Protein AF-0000000067799734 (afdb_homodimer)

Secondary structure (DSSP, 8-state):
--HHHHHHHHHHHHHHHHHHHHHHH-HHHHHHTSTT---HHHHHHHHHHHHHHHHHHHHHHHS--HHHHHHHHHHHHHHHHHHHHHHHHHHHHH--HHHHHHHHHHHHHHHHHHHHHHHHHHHHH--/--HHHHHHHHHHHHHHHHHHHHHHH-HHHHHHTSTT---HHHHHHHHHHHHHHHHHHHHHHHS--HHHHHHHHHHHHHHHHHHHHHHHHHHHHH--HHHHHHHHHHHHHHHHHHHHHHHHHHHHH--

Structure (mmCIF, N/CA/C/O backbone):
data_AF-0000000067799734-model_v1
#
loop_
_entity.id
_entity.type
_entity.pdbx_description
1 polymer 'Membrane protein (TMS4)'
#
loop_
_atom_site.group_PDB
_atom_site.id
_atom_site.type_symbol
_atom_site.label_atom_id
_atom_site.label_alt_id
_atom_site.label_comp_id
_atom_site.label_asym_id
_atom_site.label_entity_id
_atom_site.label_seq_id
_atom_site.pdbx_PDB_ins_code
_atom_site.Cartn_x
_atom_site.Cartn_y
_atom_site.Cartn_z
_atom_site.occupancy
_atom_site.B_iso_or_equiv
_atom_site.auth_seq_id
_atom_site.auth_comp_id
_atom_site.auth_asym_id
_atom_site.auth_atom_id
_atom_site.pdbx_PDB_model_num
ATOM 1 N N . MET A 1 1 ? -12.539 14.594 11.484 1 94.38 1 MET A N 1
ATOM 2 C CA . MET A 1 1 ? -13.086 13.789 10.398 1 94.38 1 MET A CA 1
ATOM 3 C C . MET A 1 1 ? -14.516 13.352 10.703 1 94.38 1 MET A C 1
ATOM 5 O O . MET A 1 1 ? -14.836 13.023 11.844 1 94.38 1 MET A O 1
ATOM 9 N N . ASN A 1 2 ? -15.359 13.359 9.758 1 95.5 2 ASN A N 1
ATOM 10 C CA . ASN A 1 2 ? -16.75 13.031 10.047 1 95.5 2 ASN A CA 1
ATOM 11 C C . ASN A 1 2 ? -16.906 11.57 10.461 1 95.5 2 ASN A C 1
ATOM 13 O O . ASN A 1 2 ? -16.047 10.734 10.148 1 95.5 2 ASN A O 1
ATOM 17 N N . LYS A 1 3 ? -17.969 11.266 11.219 1 95.69 3 LYS A N 1
ATOM 18 C CA . LYS A 1 3 ? -18.188 9.953 11.805 1 95.69 3 LYS A CA 1
ATOM 19 C C . LYS A 1 3 ? -18.328 8.883 10.727 1 95.69 3 LYS A C 1
ATOM 21 O O . LYS A 1 3 ? -17.906 7.742 10.914 1 95.69 3 LYS A O 1
ATOM 26 N N . PHE A 1 4 ? -18.953 9.172 9.609 1 98.06 4 PHE A N 1
ATOM 27 C CA . PHE A 1 4 ? -19.156 8.234 8.508 1 98.06 4 PHE A CA 1
ATOM 28 C C . PHE A 1 4 ? -17.828 7.723 7.973 1 98.06 4 PHE A C 1
ATOM 30 O O . PHE A 1 4 ? -17.641 6.516 7.82 1 98.06 4 PHE A O 1
ATOM 37 N N . LEU A 1 5 ? -16.875 8.594 7.746 1 98 5 LEU A N 1
ATOM 38 C CA . LEU A 1 5 ? -15.555 8.219 7.277 1 98 5 LEU A CA 1
ATOM 39 C C . LEU A 1 5 ? -14.82 7.398 8.336 1 98 5 LEU A C 1
ATOM 41 O O . LEU A 1 5 ? -14.117 6.441 8.008 1 98 5 LEU A O 1
ATOM 45 N N . ARG A 1 6 ? -15.016 7.75 9.57 1 97.19 6 ARG A N 1
ATOM 46 C CA . ARG A 1 6 ? -14.352 7.008 10.633 1 97.19 6 ARG A CA 1
ATOM 47 C C . ARG A 1 6 ? -14.797 5.551 10.648 1 97.19 6 ARG A C 1
ATOM 49 O O . ARG A 1 6 ? -13.977 4.648 10.812 1 97.19 6 ARG A O 1
ATOM 56 N N . VAL A 1 7 ? -16.047 5.352 10.508 1 97.69 7 VAL A N 1
ATOM 57 C CA . VAL A 1 7 ? -16.594 3.994 10.469 1 97.69 7 VAL A CA 1
ATOM 58 C C . VAL A 1 7 ? -16 3.244 9.273 1 97.69 7 VAL A C 1
ATOM 60 O O . VAL A 1 7 ? -15.633 2.076 9.391 1 97.69 7 VAL A O 1
ATOM 63 N N . LEU A 1 8 ? -15.93 3.875 8.117 1 98.5 8 LEU A N 1
ATOM 64 C CA . LEU A 1 8 ? -15.375 3.248 6.922 1 98.5 8 LEU A CA 1
ATOM 65 C C . LEU A 1 8 ? -13.906 2.896 7.125 1 98.5 8 LEU A C 1
ATOM 67 O O . LEU A 1 8 ? -13.438 1.867 6.633 1 98.5 8 LEU A O 1
ATOM 71 N N . PHE A 1 9 ? -13.172 3.762 7.805 1 98.31 9 PHE A N 1
ATOM 72 C CA . PHE A 1 9 ? -11.766 3.477 8.086 1 98.31 9 PHE A CA 1
ATOM 73 C C . PHE A 1 9 ? -11.633 2.279 9.016 1 98.31 9 PHE A C 1
ATOM 75 O O . PHE A 1 9 ? -10.734 1.454 8.852 1 98.31 9 PHE A O 1
ATOM 82 N N . ILE A 1 10 ? -12.516 2.135 9.992 1 97.44 10 ILE A N 1
ATOM 83 C CA . ILE A 1 10 ? -12.5 0.968 10.867 1 97.44 10 ILE A CA 1
ATOM 84 C C . ILE A 1 10 ? -12.781 -0.292 10.047 1 97.44 10 ILE A C 1
ATOM 86 O O . ILE A 1 10 ? -12.109 -1.312 10.219 1 97.44 10 ILE A O 1
ATOM 90 N N . LEU A 1 11 ? -13.711 -0.221 9.172 1 97.94 11 LEU A N 1
ATOM 91 C CA . LEU A 1 11 ? -14.078 -1.367 8.344 1 97.94 11 LEU A CA 1
ATOM 92 C C . LEU A 1 11 ? -12.914 -1.785 7.449 1 97.94 11 LEU A C 1
ATOM 94 O O . LEU A 1 11 ? -12.633 -2.977 7.305 1 97.94 11 LEU A O 1
ATOM 98 N N . VAL A 1 12 ? -12.273 -0.808 6.824 1 98.31 12 VAL A N 1
ATOM 99 C CA . VAL A 1 12 ? -11.172 -1.167 5.934 1 98.31 12 VAL A CA 1
ATOM 100 C C . VAL A 1 12 ? -10 -1.697 6.75 1 98.31 12 VAL A C 1
ATOM 102 O O . VAL A 1 12 ? -9.281 -2.598 6.309 1 98.31 12 VAL A O 1
ATOM 105 N N . ILE A 1 13 ? -9.766 -1.221 7.965 1 98 13 ILE A N 1
ATOM 106 C CA . ILE A 1 13 ? -8.719 -1.733 8.844 1 98 13 ILE A CA 1
ATOM 107 C C . ILE A 1 13 ? -9.008 -3.191 9.195 1 98 13 ILE A C 1
ATOM 109 O O . ILE A 1 13 ? -8.109 -4.035 9.164 1 98 13 ILE A O 1
ATOM 113 N N . LEU A 1 14 ? -10.25 -3.482 9.453 1 97.56 14 LEU A N 1
ATOM 114 C CA . LEU A 1 14 ? -10.641 -4.859 9.734 1 97.56 14 LEU A CA 1
ATOM 115 C C . LEU A 1 14 ? -10.445 -5.742 8.508 1 97.56 14 LEU A C 1
ATOM 117 O O . LEU A 1 14 ? -9.938 -6.859 8.609 1 97.56 14 LEU A O 1
ATOM 121 N N . ALA A 1 15 ? -10.852 -5.285 7.352 1 97.62 15 ALA A N 1
ATOM 122 C CA . ALA A 1 15 ? -10.695 -6.035 6.109 1 97.62 15 ALA A CA 1
ATOM 123 C C . ALA A 1 15 ? -9.227 -6.305 5.805 1 97.62 15 ALA A C 1
ATOM 125 O O . ALA A 1 15 ? -8.859 -7.414 5.406 1 97.62 15 ALA A O 1
ATOM 126 N N . MET A 1 16 ? -8.422 -5.332 6.016 1 97.94 16 MET A N 1
ATOM 127 C CA . MET A 1 16 ? -6.992 -5.477 5.75 1 97.94 16 MET A CA 1
ATOM 128 C C . MET A 1 16 ? -6.336 -6.395 6.773 1 97.94 16 MET A C 1
ATOM 130 O O . MET A 1 16 ? -5.406 -7.137 6.449 1 97.94 16 MET A O 1
ATOM 134 N N . THR A 1 17 ? -6.812 -6.367 8.008 1 98.06 17 THR A N 1
ATOM 135 C CA . THR A 1 17 ? -6.305 -7.289 9.016 1 98.06 17 THR A CA 1
ATOM 136 C C . THR A 1 17 ? -6.617 -8.734 8.641 1 98.06 17 THR A C 1
ATOM 138 O O . THR A 1 17 ? -5.766 -9.617 8.773 1 98.06 17 THR A O 1
ATOM 141 N N . ASP A 1 18 ? -7.797 -8.906 8.18 1 97.31 18 ASP A N 1
ATOM 142 C CA . ASP A 1 18 ? -8.164 -10.227 7.684 1 97.31 18 ASP A CA 1
ATOM 143 C C . ASP A 1 18 ? -7.258 -10.664 6.535 1 97.31 18 ASP A C 1
ATOM 145 O O . ASP A 1 18 ? -6.82 -11.812 6.484 1 97.31 18 ASP A O 1
ATOM 149 N N . ALA A 1 19 ? -7.035 -9.797 5.547 1 97.31 19 ALA A N 1
ATOM 150 C CA . ALA A 1 19 ? -6.148 -10.086 4.422 1 97.31 19 ALA A CA 1
ATOM 151 C C . ALA A 1 19 ? -4.742 -10.422 4.902 1 97.31 19 ALA A C 1
ATOM 153 O O . ALA A 1 19 ? -4.094 -11.328 4.367 1 97.31 19 ALA A O 1
ATOM 154 N N . ILE A 1 20 ? -4.211 -9.711 5.914 1 98.38 20 ILE A N 1
ATOM 155 C CA . ILE A 1 20 ? -2.904 -9.992 6.496 1 98.38 20 ILE A CA 1
ATOM 156 C C . ILE A 1 20 ? -2.863 -11.43 7.016 1 98.38 20 ILE A C 1
ATOM 158 O O . ILE A 1 20 ? -1.952 -12.188 6.684 1 98.38 20 ILE A O 1
ATOM 162 N N . ILE A 1 21 ? -3.871 -11.805 7.75 1 98.19 21 ILE A N 1
ATOM 163 C CA . ILE A 1 21 ? -3.916 -13.117 8.375 1 98.19 21 ILE A CA 1
ATOM 164 C C . ILE A 1 21 ? -3.93 -14.203 7.301 1 98.19 21 ILE A C 1
ATOM 166 O O . ILE A 1 21 ? -3.111 -15.125 7.328 1 98.19 21 ILE A O 1
ATOM 170 N N . PHE A 1 22 ? -4.734 -14.078 6.305 1 97.69 22 PHE A N 1
ATOM 171 C CA . PHE A 1 22 ? -4.891 -15.133 5.309 1 97.69 22 PHE A CA 1
ATOM 172 C C . PHE A 1 22 ? -3.695 -15.164 4.359 1 97.69 22 PHE A C 1
ATOM 174 O O . PHE A 1 22 ? -3.258 -16.234 3.936 1 97.69 22 PHE A O 1
ATOM 181 N N . GLN A 1 23 ? -3.191 -14.016 4.031 1 98.19 23 GLN A N 1
ATOM 182 C CA . GLN A 1 23 ? -2.092 -13.969 3.074 1 98.19 23 GLN A CA 1
ATOM 183 C C . GLN A 1 23 ? -0.786 -14.438 3.713 1 98.19 23 GLN A C 1
ATOM 185 O O . GLN A 1 23 ? 0.028 -15.094 3.062 1 98.19 23 GLN A O 1
ATOM 190 N N . LEU A 1 24 ? -0.569 -14.133 4.965 1 97.88 24 LEU A N 1
ATOM 191 C CA . LEU A 1 24 ? 0.714 -14.422 5.594 1 97.88 24 LEU A CA 1
ATOM 192 C C . LEU A 1 24 ? 0.691 -15.797 6.27 1 97.88 24 LEU A C 1
ATOM 194 O O . LEU A 1 24 ? 1.69 -16.516 6.25 1 97.88 24 LEU A O 1
ATOM 198 N N . PHE A 1 25 ? -0.449 -16.203 6.812 1 97.94 25 PHE A N 1
ATOM 199 C CA . PHE A 1 25 ? -0.439 -17.375 7.68 1 97.94 25 PHE A CA 1
ATOM 200 C C . PHE A 1 25 ? -1.246 -18.516 7.062 1 97.94 25 PHE A C 1
ATOM 202 O O . PHE A 1 25 ? -1.078 -19.672 7.434 1 97.94 25 PHE A O 1
ATOM 209 N N . PHE A 1 26 ? -2.135 -18.266 6.164 1 97.81 26 PHE A N 1
ATOM 210 C CA . PHE A 1 26 ? -2.936 -19.297 5.52 1 97.81 26 PHE A CA 1
ATOM 211 C C . PHE A 1 26 ? -2.953 -19.109 4.008 1 97.81 26 PHE A C 1
ATOM 213 O O . PHE A 1 26 ? -4.02 -19.094 3.391 1 97.81 26 PHE A O 1
ATOM 220 N N . PRO A 1 27 ? -1.785 -18.969 3.414 1 96.75 27 PRO A N 1
ATOM 221 C CA . PRO A 1 27 ? -1.748 -18.656 1.984 1 96.75 27 PRO A CA 1
ATOM 222 C C . PRO A 1 27 ? -2.324 -19.781 1.12 1 96.75 27 PRO A C 1
ATOM 224 O O . PRO A 1 27 ? -2.941 -19.5 0.086 1 96.75 27 PRO A O 1
ATOM 227 N N . THR A 1 28 ? -2.156 -21.031 1.496 1 97.44 28 THR A N 1
ATOM 228 C CA . THR A 1 28 ? -2.689 -22.141 0.719 1 97.44 28 THR A CA 1
ATOM 229 C C . THR A 1 28 ? -4.215 -22.109 0.702 1 97.44 28 THR A C 1
ATOM 231 O O . THR A 1 28 ? -4.836 -22.312 -0.344 1 97.44 28 THR A O 1
ATOM 234 N N . TYR A 1 29 ? -4.773 -21.875 1.827 1 96.25 29 TYR A N 1
ATOM 235 C CA . TYR A 1 29 ? -6.223 -21.734 1.903 1 96.25 29 TYR A CA 1
ATOM 236 C C . TYR A 1 29 ? -6.715 -20.594 1.022 1 96.25 29 TYR A C 1
ATOM 238 O O . TYR A 1 29 ? -7.633 -20.766 0.22 1 96.25 29 TYR A O 1
ATOM 246 N N . MET A 1 30 ? -6.105 -19.469 1.098 1 95.38 30 MET A N 1
ATOM 247 C CA . MET A 1 30 ? -6.512 -18.281 0.352 1 95.38 30 MET A CA 1
ATOM 248 C C . MET A 1 30 ? -6.328 -18.484 -1.147 1 95.38 30 MET A C 1
ATOM 250 O O . MET A 1 30 ? -7.23 -18.203 -1.935 1 95.38 30 MET A O 1
ATOM 254 N N . GLY A 1 31 ? -5.199 -19 -1.51 1 95.69 31 GLY A N 1
ATOM 255 C CA . GLY A 1 31 ? -4.906 -19.219 -2.916 1 95.69 31 GLY A CA 1
ATOM 256 C C . GLY A 1 31 ? -5.812 -20.25 -3.564 1 95.69 31 GLY A C 1
ATOM 257 O O . GLY A 1 31 ? -6.219 -20.078 -4.719 1 95.69 31 GLY A O 1
ATOM 258 N N . SER A 1 32 ? -6.16 -21.281 -2.828 1 95.44 32 SER A N 1
ATOM 259 C CA . SER A 1 32 ? -6.973 -22.359 -3.375 1 95.44 32 SER A CA 1
ATOM 260 C C . SER A 1 32 ? -8.43 -21.922 -3.543 1 95.44 32 SER A C 1
ATOM 262 O O . SER A 1 32 ? -9.164 -22.516 -4.332 1 95.44 32 SER A O 1
ATOM 264 N N . HIS A 1 33 ? -8.773 -20.875 -2.885 1 93.69 33 HIS A N 1
ATOM 265 C CA . HIS A 1 33 ? -10.164 -20.438 -2.928 1 93.69 33 HIS A CA 1
ATOM 266 C C . HIS A 1 33 ? -10.305 -19.125 -3.693 1 93.69 33 HIS A C 1
ATOM 268 O O . HIS A 1 33 ? -11.359 -18.469 -3.641 1 93.69 33 HIS A O 1
ATOM 274 N N . SER A 1 34 ? -9.281 -18.797 -4.309 1 92.94 34 SER A N 1
ATOM 275 C CA . SER A 1 34 ? -9.32 -17.641 -5.184 1 92.94 34 SER A CA 1
ATOM 276 C C . SER A 1 34 ? -9.047 -18.031 -6.633 1 92.94 34 SER A C 1
ATOM 278 O O . SER A 1 34 ? -8.586 -19.141 -6.906 1 92.94 34 SER A O 1
ATOM 280 N N . GLY A 1 35 ? -9.438 -17.188 -7.496 1 93.94 35 GLY A N 1
ATOM 281 C CA . GLY A 1 35 ? -9.156 -17.453 -8.898 1 93.94 35 GLY A CA 1
ATOM 282 C C . GLY A 1 35 ? -7.711 -17.188 -9.273 1 93.94 35 GLY A C 1
ATOM 283 O O . GLY A 1 35 ? -7.32 -17.375 -10.43 1 93.94 35 GLY A O 1
ATOM 284 N N . TYR A 1 36 ? -6.836 -16.844 -8.297 1 95.88 36 TYR A N 1
ATOM 285 C CA . TYR A 1 36 ? -5.461 -16.453 -8.586 1 95.88 36 TYR A CA 1
ATOM 286 C C . TYR A 1 36 ? -4.508 -17.625 -8.383 1 95.88 36 TYR A C 1
ATOM 288 O O . TYR A 1 36 ? -3.344 -17.562 -8.781 1 95.88 36 TYR A O 1
ATOM 296 N N . GLY A 1 37 ? -4.945 -18.703 -7.715 1 95.38 3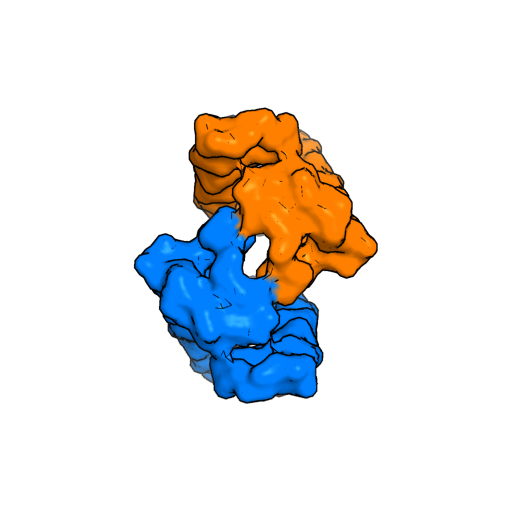7 GLY A N 1
ATOM 297 C CA . GLY A 1 37 ? -4.086 -19.844 -7.402 1 95.38 37 GLY A CA 1
ATOM 298 C C . GLY A 1 37 ? -3.135 -19.562 -6.254 1 95.38 37 GLY A C 1
ATOM 299 O O . GLY A 1 37 ? -3.238 -18.531 -5.586 1 95.38 37 GLY A O 1
ATOM 300 N N . ILE A 1 38 ? -2.268 -20.578 -5.957 1 96.75 38 ILE A N 1
ATOM 301 C CA . ILE A 1 38 ? -1.351 -20.484 -4.824 1 96.75 38 ILE A CA 1
ATOM 302 C C . ILE A 1 38 ? -0.001 -19.953 -5.293 1 96.75 38 ILE A C 1
ATOM 304 O O . ILE A 1 38 ? 0.61 -20.5 -6.211 1 96.75 38 ILE A O 1
ATOM 308 N N . SER A 1 39 ? 0.438 -18.875 -4.754 1 97.44 39 SER A N 1
ATOM 309 C CA . SER A 1 39 ? 1.765 -18.297 -4.934 1 97.44 39 SER A CA 1
ATOM 310 C C . SER A 1 39 ? 2.238 -17.594 -3.666 1 97.44 39 SER A C 1
ATOM 312 O O . SER A 1 39 ? 2.111 -16.375 -3.537 1 97.44 39 SER A O 1
ATOM 314 N N . VAL A 1 40 ? 2.893 -18.281 -2.865 1 96.81 40 VAL A N 1
ATOM 315 C CA . VAL A 1 40 ? 3.152 -17.875 -1.486 1 96.81 40 VAL A CA 1
ATOM 316 C C . VAL A 1 40 ? 4.004 -16.609 -1.466 1 96.81 40 VAL A C 1
ATOM 318 O O . VAL A 1 40 ? 3.777 -15.719 -0.646 1 96.81 40 VAL A O 1
ATOM 321 N N . GLY A 1 41 ? 4.934 -16.531 -2.363 1 97.5 41 GLY A N 1
ATOM 322 C CA . GLY A 1 41 ? 5.77 -15.336 -2.428 1 97.5 41 GLY A CA 1
ATOM 323 C C . GLY A 1 41 ? 4.988 -14.07 -2.695 1 97.5 41 GLY A C 1
ATOM 324 O O . GLY A 1 41 ? 5.152 -13.07 -1.99 1 97.5 41 GLY A O 1
ATOM 325 N N . TRP A 1 42 ? 4.133 -14.062 -3.709 1 98.25 42 TRP A N 1
ATOM 326 C CA . TRP A 1 42 ? 3.297 -12.906 -4.027 1 98.25 42 TRP A CA 1
ATOM 327 C C . TRP A 1 42 ? 2.32 -12.617 -2.891 1 98.25 42 TRP A C 1
ATOM 329 O O . TRP A 1 42 ? 2.107 -11.461 -2.529 1 98.25 42 TRP A O 1
ATOM 339 N N . GLN A 1 43 ? 1.763 -13.656 -2.334 1 98.56 43 GLN A N 1
ATOM 340 C CA . GLN A 1 43 ? 0.791 -13.523 -1.253 1 98.56 43 GLN A CA 1
ATOM 341 C C . GLN A 1 43 ? 1.43 -12.898 -0.013 1 98.56 43 GLN A C 1
ATOM 343 O O . GLN A 1 43 ? 0.826 -12.047 0.644 1 98.56 43 GLN A O 1
ATOM 348 N N . ARG A 1 44 ? 2.602 -13.258 0.26 1 98.31 44 ARG A N 1
ATOM 349 C CA . ARG A 1 44 ? 3.316 -12.648 1.375 1 98.31 44 ARG A CA 1
ATOM 350 C C . ARG A 1 44 ? 3.533 -11.156 1.136 1 98.31 44 ARG A C 1
ATOM 352 O O . ARG A 1 44 ? 3.381 -10.352 2.053 1 98.31 44 ARG A O 1
ATOM 359 N N . GLU A 1 45 ? 3.875 -10.773 -0.042 1 98.12 45 GLU A N 1
ATOM 360 C CA . GLU A 1 45 ? 4.055 -9.359 -0.369 1 98.12 45 GLU A CA 1
ATOM 361 C C . GLU A 1 45 ? 2.76 -8.578 -0.166 1 98.12 45 GLU A C 1
ATOM 363 O O . GLU A 1 45 ? 2.777 -7.465 0.357 1 98.12 45 GLU A O 1
ATOM 368 N N . ILE A 1 46 ? 1.693 -9.188 -0.556 1 98.44 46 ILE A N 1
ATOM 369 C CA . ILE A 1 46 ? 0.395 -8.547 -0.383 1 98.44 46 ILE A CA 1
ATOM 370 C C . ILE A 1 46 ? 0.104 -8.359 1.104 1 98.44 46 ILE A C 1
ATOM 372 O O . ILE A 1 46 ? -0.379 -7.309 1.524 1 98.44 46 ILE A O 1
ATOM 376 N N . GLY A 1 47 ? 0.406 -9.406 1.862 1 98.31 47 GLY A N 1
ATOM 377 C CA . GLY A 1 47 ? 0.272 -9.273 3.305 1 98.31 47 GLY A CA 1
ATOM 378 C C . GLY A 1 47 ? 1.111 -8.156 3.885 1 98.31 47 GLY A C 1
ATOM 379 O O . GLY A 1 47 ? 0.642 -7.395 4.734 1 98.31 47 GLY A O 1
ATOM 380 N N . ILE A 1 48 ? 2.281 -8.039 3.432 1 98.12 48 ILE A N 1
ATOM 381 C CA . ILE A 1 48 ? 3.195 -7.004 3.904 1 98.12 48 ILE A CA 1
ATOM 382 C C . ILE A 1 48 ? 2.672 -5.625 3.498 1 98.12 48 ILE A C 1
ATOM 384 O O . ILE A 1 48 ? 2.703 -4.684 4.293 1 98.12 48 ILE A O 1
ATOM 388 N N . TRP A 1 49 ? 2.174 -5.496 2.299 1 98.06 49 TRP A N 1
ATOM 389 C CA . TRP A 1 49 ? 1.568 -4.242 1.854 1 98.06 49 TRP A CA 1
ATOM 390 C C . TRP A 1 49 ? 0.407 -3.85 2.762 1 98.06 49 TRP A C 1
ATOM 392 O O . TRP A 1 49 ? 0.26 -2.678 3.115 1 98.06 49 TRP A O 1
ATOM 402 N N . ASN A 1 50 ? -0.398 -4.852 3.115 1 98.44 50 ASN A N 1
ATOM 403 C CA . ASN A 1 50 ? -1.501 -4.566 4.027 1 98.44 50 ASN A CA 1
ATOM 404 C C . ASN A 1 50 ? -0.997 -4.078 5.383 1 98.44 50 ASN A C 1
ATOM 406 O O . ASN A 1 50 ? -1.565 -3.154 5.965 1 98.44 50 ASN A O 1
ATOM 410 N N . VAL A 1 51 ? 0.033 -4.621 5.887 1 97.81 51 VAL A N 1
ATOM 411 C CA . VAL A 1 51 ? 0.604 -4.188 7.156 1 97.81 51 VAL A CA 1
ATOM 412 C C . VAL A 1 51 ? 1.082 -2.742 7.039 1 97.81 51 VAL A C 1
ATOM 414 O O . VAL A 1 51 ? 0.8 -1.916 7.91 1 97.81 51 VAL A O 1
ATOM 417 N N . THR A 1 52 ? 1.759 -2.455 5.961 1 97.62 52 THR A N 1
ATOM 418 C CA . THR A 1 52 ? 2.348 -1.132 5.785 1 97.62 52 THR A CA 1
ATOM 419 C C . THR A 1 52 ? 1.261 -0.071 5.637 1 97.62 52 THR A C 1
ATOM 421 O O . THR A 1 52 ? 1.367 1.017 6.207 1 97.62 52 THR A O 1
ATOM 424 N N . VAL A 1 53 ? 0.233 -0.391 4.93 1 97.56 53 VAL A N 1
ATOM 425 C CA . VAL A 1 53 ? -0.843 0.564 4.688 1 97.56 53 VAL A CA 1
ATOM 426 C C . VAL A 1 53 ? -1.625 0.802 5.977 1 97.56 53 VAL A C 1
ATOM 428 O O . VAL A 1 53 ? -2.107 1.91 6.223 1 97.56 53 VAL A O 1
ATOM 431 N N . LEU A 1 54 ? -1.667 -0.182 6.859 1 98 54 LEU A N 1
ATOM 432 C CA . LEU A 1 54 ? -2.344 -0.015 8.141 1 98 54 LEU A CA 1
ATOM 433 C C . LEU A 1 54 ? -1.704 1.107 8.953 1 98 54 LEU A C 1
ATOM 435 O O . LEU A 1 54 ? -2.395 1.833 9.672 1 98 54 LEU A O 1
ATOM 439 N N . VAL 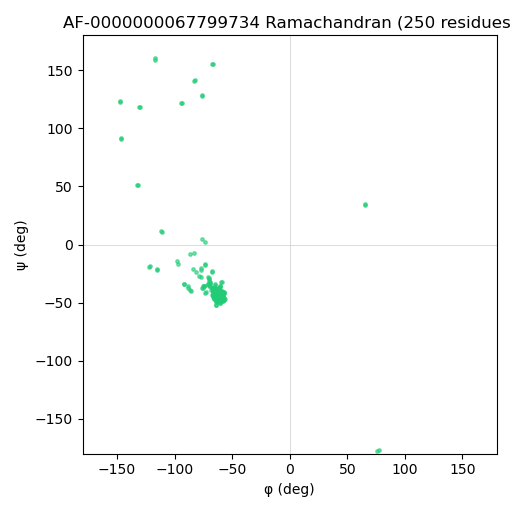A 1 55 ? -0.412 1.264 8.867 1 97.69 55 VAL A N 1
ATOM 440 C CA . VAL A 1 55 ? 0.29 2.316 9.594 1 97.69 55 VAL A CA 1
ATOM 441 C C . VAL A 1 55 ? -0.249 3.682 9.172 1 97.69 55 VAL A C 1
ATOM 443 O O . VAL A 1 55 ? -0.519 4.539 10.016 1 97.69 55 VAL A O 1
ATOM 446 N N . ILE A 1 56 ? -0.497 3.83 7.902 1 97.69 56 ILE A N 1
ATOM 447 C CA . ILE A 1 56 ? -0.96 5.102 7.355 1 97.69 56 ILE A CA 1
ATOM 448 C C . ILE A 1 56 ? -2.416 5.332 7.754 1 97.69 56 ILE A C 1
ATOM 450 O O . ILE A 1 56 ? -2.797 6.445 8.125 1 97.69 56 ILE A O 1
ATOM 454 N N . LEU A 1 57 ? -3.184 4.266 7.691 1 97.62 57 LEU A N 1
ATOM 455 C CA . LEU A 1 57 ? -4.598 4.395 8.031 1 97.62 57 LEU A CA 1
ATOM 456 C C . LEU A 1 57 ? -4.773 4.746 9.5 1 97.62 57 LEU A C 1
ATOM 458 O O . LEU A 1 57 ? -5.625 5.57 9.852 1 97.62 57 LEU A O 1
ATOM 462 N N . ILE A 1 58 ? -3.996 4.133 10.32 1 96.94 58 ILE A N 1
ATOM 463 C CA . ILE A 1 58 ? -4.051 4.441 11.742 1 96.94 58 ILE A CA 1
ATOM 464 C C . ILE A 1 58 ? -3.611 5.883 11.977 1 96.94 58 ILE A C 1
ATOM 466 O O . ILE A 1 58 ? -4.23 6.609 12.758 1 96.94 58 ILE A O 1
ATOM 470 N N . THR A 1 59 ? -2.627 6.32 11.281 1 96.25 59 THR A N 1
ATOM 471 C CA . THR A 1 59 ? -2.074 7.66 11.43 1 96.25 59 THR A CA 1
ATOM 472 C C . THR A 1 59 ? -3.119 8.719 11.094 1 96.25 59 THR A C 1
ATOM 474 O O . THR A 1 59 ? -3.287 9.695 11.828 1 96.25 59 THR A O 1
ATOM 477 N N . VAL A 1 60 ? -3.836 8.531 9.984 1 95.25 60 VAL A N 1
ATOM 478 C CA . VAL A 1 60 ? -4.812 9.523 9.531 1 95.25 60 VAL A CA 1
ATOM 479 C C . VAL A 1 60 ? -5.977 9.586 10.523 1 95.25 60 VAL A C 1
ATOM 481 O O . VAL A 1 60 ? -6.641 10.617 10.641 1 95.25 60 VAL A O 1
ATOM 484 N N . ASN A 1 61 ? -6.164 8.484 11.281 1 94.75 61 ASN A N 1
ATOM 485 C CA . ASN A 1 61 ? -7.219 8.453 12.289 1 94.75 61 ASN A CA 1
ATOM 486 C C . ASN A 1 61 ? -6.766 9.086 13.594 1 94.75 61 ASN A C 1
ATOM 488 O O . ASN A 1 61 ? -7.594 9.492 14.414 1 94.75 61 ASN A O 1
ATOM 492 N N . LEU A 1 62 ? -5.5 9.188 13.828 1 95.12 62 LEU A N 1
ATOM 493 C CA . LEU A 1 62 ? -4.949 9.742 15.062 1 95.12 62 LEU A CA 1
ATOM 494 C C . LEU A 1 62 ? -4.824 11.258 14.977 1 95.12 62 LEU A C 1
ATOM 496 O O . LEU A 1 62 ? -5.082 11.961 15.953 1 95.12 62 LEU A O 1
ATOM 500 N N . LYS A 1 63 ? -4.438 11.789 13.875 1 95.31 63 LYS A N 1
ATOM 501 C CA . LYS A 1 63 ? -4.273 13.227 13.672 1 95.31 63 LYS A CA 1
ATOM 502 C C . LYS A 1 63 ? -4.973 13.688 12.398 1 95.31 63 LYS A C 1
ATOM 504 O O . LYS A 1 63 ? -4.559 13.328 11.297 1 95.31 63 LYS A O 1
ATOM 509 N N . TYR A 1 64 ? -5.883 14.516 12.648 1 94.56 64 TYR A N 1
ATOM 510 C CA . TYR A 1 64 ? -6.645 15.039 11.523 1 94.56 64 TYR A CA 1
ATOM 511 C C . TYR A 1 64 ? -5.836 16.078 10.766 1 94.56 64 TYR A C 1
ATOM 513 O O . TYR A 1 64 ? -5.293 17.016 11.359 1 94.56 64 TYR A O 1
ATOM 521 N N . ASP A 1 65 ? -5.742 15.891 9.453 1 95.94 65 ASP A N 1
ATOM 522 C CA . ASP A 1 65 ? -5.242 16.859 8.477 1 95.94 65 ASP A CA 1
ATOM 523 C C . ASP A 1 65 ? -5.961 16.703 7.141 1 95.94 65 ASP A C 1
ATOM 525 O O . ASP A 1 65 ? -5.898 15.641 6.512 1 95.94 65 ASP A O 1
ATOM 529 N N . TRP A 1 66 ? -6.551 17.797 6.719 1 95.19 66 TRP A N 1
ATOM 530 C CA . TRP A 1 66 ? -7.418 17.719 5.547 1 95.19 66 TRP A CA 1
ATOM 531 C C . TRP A 1 66 ? -6.613 17.375 4.297 1 95.19 66 TRP A C 1
ATOM 533 O O . TRP A 1 66 ? -7.074 16.594 3.453 1 95.19 66 TRP A O 1
ATOM 543 N N . PHE A 1 67 ? -5.477 17.922 4.098 1 96.69 67 PHE A N 1
ATOM 544 C CA . PHE A 1 67 ? -4.625 17.672 2.941 1 96.69 67 PHE A CA 1
ATOM 545 C C . PHE A 1 67 ? -4.238 16.203 2.869 1 96.69 67 PHE A C 1
ATOM 547 O O . PHE A 1 67 ? -4.359 15.57 1.814 1 96.69 67 PHE A O 1
ATOM 554 N N . TYR A 1 68 ? -3.797 15.602 3.934 1 97.06 68 TYR A N 1
ATOM 555 C CA . TYR A 1 68 ? -3.355 14.211 3.988 1 97.06 68 TYR A CA 1
ATOM 556 C C . TYR A 1 68 ? -4.543 13.266 3.939 1 97.06 68 TYR A C 1
ATOM 558 O O . TYR A 1 68 ? -4.457 12.18 3.357 1 97.06 68 TYR A O 1
ATOM 566 N N . LEU A 1 69 ? -5.66 13.695 4.582 1 97.69 69 LEU A N 1
ATOM 567 C CA . LEU A 1 69 ? -6.867 12.875 4.496 1 97.69 69 LEU A CA 1
ATOM 568 C C . LEU A 1 69 ? -7.312 12.719 3.045 1 97.69 69 LEU A C 1
ATOM 570 O O . LEU A 1 69 ? -7.66 11.617 2.613 1 97.69 69 LEU A O 1
ATOM 574 N N . ARG A 1 70 ? -7.277 13.758 2.305 1 97.75 70 ARG A N 1
ATOM 575 C CA . ARG A 1 70 ? -7.664 13.688 0.899 1 97.75 70 ARG A CA 1
ATOM 576 C C . ARG A 1 70 ? -6.742 12.758 0.122 1 97.75 70 ARG A C 1
ATOM 578 O O . ARG A 1 70 ? -7.191 12.016 -0.758 1 97.75 70 ARG A O 1
ATOM 585 N N . ALA A 1 71 ? -5.5 12.82 0.42 1 98.06 71 ALA A N 1
ATOM 586 C CA . ALA A 1 71 ? -4.535 11.953 -0.251 1 98.06 71 ALA A CA 1
ATOM 587 C C . ALA A 1 71 ? -4.805 10.484 0.067 1 98.06 71 ALA A C 1
ATOM 589 O O . ALA A 1 71 ? -4.75 9.633 -0.821 1 98.06 71 ALA A O 1
ATOM 590 N N . VAL A 1 72 ? -5.07 10.203 1.34 1 98.44 72 VAL A N 1
ATOM 591 C CA . VAL A 1 72 ? -5.355 8.836 1.756 1 98.44 72 VAL A CA 1
ATOM 592 C C . VAL A 1 72 ? -6.648 8.352 1.102 1 98.44 72 VAL A C 1
ATOM 594 O O . VAL A 1 72 ? -6.723 7.223 0.615 1 98.44 72 VAL A O 1
ATOM 597 N N . LEU A 1 73 ? -7.66 9.258 1.052 1 98.75 73 LEU A N 1
ATOM 598 C CA . LEU A 1 73 ? -8.922 8.898 0.407 1 98.75 73 LEU A CA 1
ATOM 599 C C . LEU A 1 73 ? -8.719 8.648 -1.084 1 98.75 73 LEU A C 1
ATOM 601 O O . LEU A 1 73 ? -9.273 7.703 -1.641 1 98.75 73 LEU A O 1
ATOM 605 N N . MET A 1 74 ? -7.957 9.461 -1.732 1 98.75 74 MET A N 1
ATOM 606 C CA . MET A 1 74 ? -7.652 9.25 -3.145 1 98.75 74 MET A CA 1
ATOM 607 C C . MET A 1 74 ? -6.961 7.91 -3.361 1 98.75 74 MET A C 1
ATOM 609 O O . MET A 1 74 ? -7.32 7.164 -4.273 1 98.75 74 MET A O 1
ATOM 613 N N . ALA A 1 75 ? -5.965 7.633 -2.562 1 98.69 75 ALA A N 1
ATOM 614 C CA . ALA A 1 75 ? -5.246 6.367 -2.648 1 98.69 75 ALA A CA 1
ATOM 615 C C . ALA A 1 75 ? -6.195 5.184 -2.455 1 98.69 75 ALA A C 1
ATOM 617 O O . ALA A 1 75 ? -6.141 4.207 -3.205 1 98.69 75 ALA A O 1
ATOM 618 N N . LEU A 1 76 ? -7.066 5.289 -1.459 1 98.75 76 LEU A N 1
ATOM 619 C CA . LEU A 1 76 ? -8 4.211 -1.157 1 98.75 76 LEU A CA 1
ATOM 620 C C . LEU A 1 76 ? -8.992 4.016 -2.299 1 98.75 76 LEU A C 1
ATOM 622 O O . LEU A 1 76 ? -9.328 2.883 -2.652 1 98.75 76 LEU A O 1
ATOM 626 N N . ILE A 1 77 ? -9.477 5.086 -2.865 1 98.88 77 ILE A N 1
ATOM 627 C CA . ILE A 1 77 ? -10.445 5.008 -3.953 1 98.88 77 ILE A CA 1
ATOM 628 C C . ILE A 1 77 ? -9.797 4.391 -5.184 1 98.88 77 ILE A C 1
ATOM 630 O O . ILE A 1 77 ? -10.359 3.484 -5.805 1 98.88 77 ILE A O 1
ATOM 634 N N . ILE A 1 78 ? -8.594 4.812 -5.543 1 98.69 78 ILE A N 1
ATOM 635 C CA . ILE A 1 78 ? -7.855 4.238 -6.664 1 98.69 78 ILE A CA 1
ATOM 636 C C . ILE A 1 78 ? -7.586 2.758 -6.398 1 98.69 78 ILE A C 1
ATOM 638 O O . ILE A 1 78 ? -7.828 1.913 -7.266 1 98.69 78 ILE A O 1
ATOM 642 N N . GLY A 1 79 ? -7.129 2.459 -5.219 1 98.5 79 GLY A N 1
ATOM 643 C CA . GLY A 1 79 ? -6.855 1.081 -4.844 1 98.5 79 GLY A CA 1
ATOM 644 C C . GLY A 1 79 ? -8.094 0.204 -4.855 1 98.5 79 GLY A C 1
ATOM 645 O O . GLY A 1 79 ? -8.07 -0.904 -5.395 1 98.5 79 GLY A O 1
ATOM 646 N N . GLY A 1 80 ? -9.164 0.69 -4.219 1 98.69 80 GLY A N 1
ATOM 647 C CA . GLY A 1 80 ? -10.414 -0.059 -4.184 1 98.69 80 GLY A CA 1
ATOM 648 C C . GLY A 1 80 ? -10.984 -0.33 -5.562 1 98.69 80 GLY A C 1
ATOM 649 O O . GLY A 1 80 ? -11.508 -1.414 -5.82 1 98.69 80 GLY A O 1
ATOM 650 N N . LEU A 1 81 ? -10.93 0.646 -6.457 1 98.75 81 LEU A N 1
ATOM 651 C CA . LEU A 1 81 ? -11.375 0.444 -7.832 1 98.75 81 LEU A CA 1
ATOM 652 C C . LEU A 1 81 ? -10.516 -0.598 -8.539 1 98.75 81 LEU A C 1
ATOM 654 O O . LEU A 1 81 ? -11.031 -1.476 -9.227 1 98.75 81 LEU A O 1
ATOM 658 N N . GLY A 1 82 ? -9.219 -0.454 -8.359 1 98.56 82 GLY A N 1
ATOM 659 C CA . GLY A 1 82 ? -8.312 -1.392 -9 1 98.56 82 GLY A CA 1
ATOM 660 C C . GLY A 1 82 ? -8.469 -2.812 -8.492 1 98.56 82 GLY A C 1
ATOM 661 O O . GLY A 1 82 ? -8.625 -3.746 -9.289 1 98.56 82 GLY A O 1
ATOM 662 N N . ILE A 1 83 ? -8.422 -3.023 -7.184 1 98.5 83 ILE A N 1
ATOM 663 C CA . ILE A 1 83 ? -8.492 -4.348 -6.57 1 98.5 83 ILE A CA 1
ATOM 664 C C . ILE A 1 83 ? -9.883 -4.945 -6.805 1 98.5 83 ILE A C 1
ATOM 666 O O . ILE A 1 83 ? -10.008 -6.129 -7.129 1 98.5 83 ILE A O 1
ATOM 670 N N . GLY A 1 84 ? -10.914 -4.121 -6.629 1 98.56 84 GLY A N 1
ATOM 671 C CA . GLY A 1 84 ? -12.258 -4.59 -6.918 1 98.56 84 GLY A CA 1
ATOM 672 C C . GLY A 1 84 ? -12.422 -5.094 -8.344 1 98.56 84 GLY A C 1
ATOM 673 O O . GLY A 1 84 ? -13.023 -6.145 -8.57 1 98.56 84 GLY A O 1
ATOM 674 N N . THR A 1 85 ? -11.93 -4.352 -9.305 1 98.62 85 THR A N 1
ATOM 675 C CA . THR A 1 85 ? -12.023 -4.738 -10.703 1 98.62 85 THR A CA 1
ATOM 676 C C . THR A 1 85 ? -11.227 -6.02 -10.961 1 98.62 85 THR A C 1
ATOM 678 O O . THR A 1 85 ? -11.672 -6.891 -11.711 1 98.62 85 THR A O 1
ATOM 681 N N . ASN A 1 86 ? -10.094 -6.113 -10.383 1 98.38 86 ASN A N 1
ATOM 682 C CA . ASN A 1 86 ? -9.289 -7.328 -10.492 1 98.38 86 ASN A CA 1
ATOM 683 C C . ASN A 1 86 ? -10.047 -8.547 -9.984 1 98.38 86 ASN A C 1
ATOM 685 O O . ASN A 1 86 ? -10.047 -9.602 -10.625 1 98.38 86 ASN A O 1
ATOM 689 N N . HIS A 1 87 ? -10.656 -8.43 -8.828 1 98.12 87 HIS A N 1
ATOM 690 C CA . HIS A 1 87 ? -11.484 -9.492 -8.266 1 98.12 87 HIS A CA 1
ATOM 691 C C . HIS A 1 87 ? -12.672 -9.797 -9.164 1 98.12 87 HIS A C 1
ATOM 693 O O . HIS A 1 87 ? -13.016 -10.969 -9.359 1 98.12 87 HIS A O 1
ATOM 699 N N . PHE A 1 88 ? -13.25 -8.758 -9.672 1 98.31 88 PHE A N 1
ATOM 700 C CA . PHE A 1 88 ? -14.43 -8.922 -10.516 1 98.31 88 PHE A CA 1
ATOM 701 C C . PHE A 1 88 ? -14.078 -9.703 -11.781 1 98.31 88 PHE A C 1
ATOM 703 O O . PHE A 1 88 ? -14.781 -10.648 -12.148 1 98.31 88 PHE A O 1
ATOM 710 N N . LEU A 1 89 ? -13.008 -9.32 -12.438 1 97.38 89 LEU A N 1
ATOM 711 C CA . LEU A 1 89 ? -12.57 -10.008 -13.648 1 97.38 89 LEU A CA 1
ATOM 712 C C . LEU A 1 89 ? -12.242 -11.469 -13.352 1 97.38 89 LEU A C 1
ATOM 714 O O . LEU A 1 89 ? -12.562 -12.359 -14.148 1 97.38 89 LEU A O 1
ATOM 718 N N . SER A 1 90 ? -11.641 -11.711 -12.219 1 97.12 90 S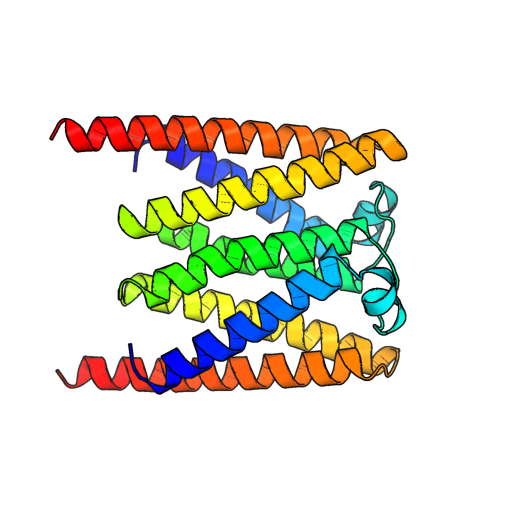ER A N 1
ATOM 719 C CA . SER A 1 90 ? -11.312 -13.078 -11.82 1 97.12 90 SER A CA 1
ATOM 720 C C . SER A 1 90 ? -12.578 -13.891 -11.547 1 97.12 90 SER A C 1
ATOM 722 O O . SER A 1 90 ? -12.641 -15.078 -11.875 1 97.12 90 SER A O 1
ATOM 724 N N . TYR A 1 91 ? -13.523 -13.242 -10.922 1 96.75 91 TYR A N 1
ATOM 725 C CA . TYR A 1 91 ? -14.789 -13.93 -10.688 1 96.75 91 TYR A CA 1
ATOM 726 C C . TYR A 1 91 ? -15.445 -14.328 -12 1 96.75 91 TYR A C 1
ATOM 728 O O . TYR A 1 91 ? -15.977 -15.438 -12.117 1 96.75 91 TYR A O 1
ATOM 736 N N . LEU A 1 92 ? -15.469 -13.438 -12.992 1 97.06 92 LEU A N 1
ATOM 737 C CA . LEU A 1 92 ? -16.062 -13.727 -14.289 1 97.06 92 LEU A CA 1
ATOM 738 C C . LEU A 1 92 ? -15.391 -14.922 -14.945 1 97.06 92 LEU A C 1
ATOM 740 O O . LEU A 1 92 ? -16.047 -15.719 -15.625 1 97.06 92 LEU A O 1
ATOM 744 N N . GLN A 1 93 ? -14.148 -15.055 -14.672 1 95.62 93 GLN A N 1
ATOM 745 C CA . GLN A 1 93 ? -13.367 -16.094 -15.344 1 95.62 93 GLN A CA 1
ATOM 746 C C . GLN A 1 93 ? -13.43 -17.406 -14.586 1 95.62 93 GLN A C 1
ATOM 748 O O . GLN A 1 93 ? -13.555 -18.469 -15.195 1 95.62 93 GLN A O 1
ATOM 753 N N . TYR A 1 94 ? -13.438 -17.406 -13.281 1 95 94 TYR A N 1
ATOM 754 C CA . TYR A 1 94 ? -13.242 -18.641 -12.516 1 95 94 TYR A CA 1
ATOM 755 C C . TYR A 1 94 ? -14.43 -18.906 -11.609 1 95 94 TYR A C 1
ATOM 757 O O . TYR A 1 94 ? -14.555 -20 -11.047 1 95 94 TYR A O 1
ATOM 765 N N . ARG A 1 95 ? -15.219 -17.891 -11.344 1 95.19 95 ARG A N 1
ATOM 766 C CA . ARG A 1 95 ? -16.484 -18 -10.617 1 95.19 95 ARG A CA 1
ATOM 767 C C . ARG A 1 95 ? -16.25 -18.438 -9.18 1 95.19 95 ARG A C 1
ATOM 769 O O . ARG A 1 95 ? -17.047 -19.203 -8.617 1 95.19 95 ARG A O 1
ATOM 776 N N . HIS A 1 96 ? -15.156 -18.016 -8.57 1 94.75 96 HIS A N 1
ATOM 777 C CA . HIS A 1 96 ? -14.922 -18.25 -7.148 1 94.75 96 HIS A CA 1
ATOM 778 C C . HIS A 1 96 ? -15.633 -17.219 -6.289 1 94.75 96 HIS A C 1
ATOM 780 O O . HIS A 1 96 ? -15.578 -16.016 -6.582 1 94.75 96 HIS A O 1
ATOM 786 N N . SER A 1 97 ? -16.172 -17.641 -5.188 1 92.38 97 SER A N 1
ATOM 787 C CA . SER A 1 97 ? -16.969 -16.781 -4.316 1 92.38 97 SER A CA 1
ATOM 788 C C . SER A 1 97 ? -16.078 -15.742 -3.623 1 92.38 97 SER A C 1
ATOM 790 O O . SER A 1 97 ? -16.516 -14.609 -3.389 1 92.38 97 SER A O 1
ATOM 792 N N . VAL A 1 98 ? -14.914 -16.109 -3.309 1 92.88 98 VAL A N 1
ATOM 793 C CA . VAL A 1 98 ? -13.984 -15.195 -2.643 1 92.88 98 VAL A CA 1
ATOM 794 C C . VAL A 1 98 ? -13.758 -13.961 -3.514 1 92.88 98 VAL A C 1
ATOM 796 O O . VAL A 1 98 ? -13.703 -12.836 -3.012 1 92.88 98 VAL A O 1
ATOM 799 N N . ASN A 1 99 ? -13.625 -14.094 -4.801 1 97 99 ASN A N 1
ATOM 800 C CA . ASN A 1 99 ? -13.445 -12.984 -5.723 1 97 99 ASN A CA 1
ATOM 801 C C . ASN A 1 99 ? -14.711 -12.141 -5.848 1 97 99 ASN A C 1
ATOM 803 O O . ASN A 1 99 ? -14.641 -10.914 -5.977 1 97 99 ASN A O 1
ATOM 807 N N . ALA A 1 100 ? -15.828 -12.789 -5.797 1 96.94 100 ALA A N 1
ATOM 808 C CA . ALA A 1 100 ? -17.078 -12.047 -5.84 1 96.94 100 ALA A CA 1
ATOM 809 C C . ALA A 1 100 ? -17.234 -11.156 -4.609 1 96.94 100 ALA A C 1
ATOM 811 O O . ALA A 1 100 ? -17.562 -9.969 -4.727 1 96.94 100 ALA A O 1
ATOM 812 N N . ILE A 1 101 ? -16.984 -11.695 -3.455 1 96.06 101 ILE A N 1
ATOM 813 C CA . ILE A 1 101 ? -17.094 -10.977 -2.189 1 96.06 101 ILE A CA 1
ATOM 814 C C . ILE A 1 101 ? -16.062 -9.852 -2.16 1 96.06 101 ILE A C 1
ATOM 816 O O . ILE A 1 101 ? -16.359 -8.734 -1.737 1 96.06 101 ILE A O 1
ATOM 820 N N . GLY A 1 102 ? -14.828 -10.188 -2.617 1 96.88 102 GLY A N 1
ATOM 821 C CA . GLY A 1 102 ? -13.781 -9.18 -2.674 1 96.88 102 GLY A CA 1
ATOM 822 C C . GLY A 1 102 ? -14.141 -8 -3.564 1 96.88 102 GLY A C 1
ATOM 823 O O . GLY A 1 102 ? -13.906 -6.848 -3.205 1 96.88 102 GLY A O 1
ATOM 824 N N . ALA A 1 103 ? -14.727 -8.289 -4.699 1 98.25 103 ALA A N 1
ATOM 825 C CA . ALA A 1 103 ? -15.156 -7.23 -5.609 1 98.25 103 ALA A CA 1
ATOM 826 C C . ALA A 1 103 ? -16.234 -6.355 -4.969 1 98.25 103 ALA A C 1
ATOM 828 O O . ALA A 1 103 ? -16.109 -5.129 -4.961 1 98.25 103 ALA A O 1
ATOM 829 N N . LEU A 1 104 ? -17.234 -6.938 -4.398 1 98.19 104 LEU A N 1
ATOM 830 C CA . LEU A 1 104 ? -18.344 -6.223 -3.793 1 98.19 104 LEU A CA 1
ATOM 831 C C . LEU A 1 104 ? -17.859 -5.344 -2.641 1 98.19 104 LEU A C 1
ATOM 833 O O . LEU A 1 104 ? -18.234 -4.172 -2.549 1 98.19 104 LEU A O 1
ATOM 837 N N . GLU A 1 105 ? -17.062 -5.895 -1.776 1 98.12 105 GLU A N 1
ATOM 838 C CA . GLU A 1 105 ? -16.547 -5.16 -0.629 1 98.12 105 GLU A CA 1
ATOM 839 C C . GLU A 1 105 ? -15.766 -3.926 -1.074 1 98.12 105 GLU A C 1
ATOM 841 O O . GLU A 1 105 ? -15.961 -2.836 -0.533 1 98.12 105 GLU A O 1
ATOM 846 N N . ASN A 1 106 ? -14.922 -4.105 -2.068 1 98.69 106 ASN A N 1
ATOM 847 C CA . ASN A 1 106 ? -14.109 -2.984 -2.529 1 98.69 106 ASN A CA 1
ATOM 848 C C . ASN A 1 106 ? -14.961 -1.897 -3.174 1 98.69 106 ASN A C 1
ATOM 850 O O . ASN A 1 106 ? -14.781 -0.711 -2.893 1 98.69 106 ASN A O 1
ATOM 854 N N . TYR A 1 107 ? -15.914 -2.268 -3.994 1 98.75 107 TYR A N 1
ATOM 855 C CA . TYR A 1 107 ? -16.75 -1.274 -4.656 1 98.75 107 TYR A CA 1
ATOM 856 C C . TYR A 1 107 ? -17.625 -0.542 -3.65 1 98.75 107 TYR A C 1
ATOM 858 O O . TYR A 1 107 ? -17.859 0.666 -3.771 1 98.75 107 TYR A O 1
ATOM 866 N N . LEU A 1 108 ? -18.109 -1.234 -2.67 1 98.69 108 LEU A N 1
ATOM 867 C CA . LEU A 1 108 ? -18.922 -0.602 -1.636 1 98.69 108 LEU A CA 1
ATOM 868 C C . LEU A 1 108 ? -18.094 0.39 -0.827 1 98.69 108 LEU A C 1
ATOM 870 O O . LEU A 1 108 ? -18.547 1.489 -0.518 1 98.69 108 LEU A O 1
ATOM 874 N N . LEU A 1 109 ? -16.922 -0.018 -0.491 1 98.81 109 LEU A N 1
ATOM 875 C CA . LEU A 1 109 ? -16.047 0.88 0.251 1 98.81 109 LEU A CA 1
ATOM 876 C C . LEU A 1 109 ? -15.703 2.113 -0.578 1 98.81 109 LEU A C 1
ATOM 878 O O . LEU A 1 109 ? -15.711 3.234 -0.063 1 98.81 109 LEU A O 1
ATOM 882 N N . VAL A 1 110 ? -15.43 1.936 -1.839 1 98.88 110 VAL A N 1
ATOM 883 C CA . VAL A 1 110 ? -15.141 3.057 -2.727 1 98.88 110 VAL A CA 1
ATOM 884 C C . VAL A 1 110 ? -16.312 4.031 -2.73 1 98.88 110 VAL A C 1
ATOM 886 O O . VAL A 1 110 ? -16.125 5.238 -2.562 1 98.88 110 VAL A O 1
ATOM 889 N N . LEU A 1 111 ? -17.484 3.525 -2.902 1 98.88 111 LEU A N 1
ATOM 890 C CA . LEU A 1 111 ? -18.672 4.367 -2.863 1 98.88 111 LEU A CA 1
ATOM 891 C C . LEU A 1 111 ? -18.781 5.098 -1.527 1 98.88 111 LEU A C 1
ATOM 893 O O . LEU A 1 111 ? -19.078 6.289 -1.489 1 98.88 111 LEU A O 1
ATOM 897 N N . GLY A 1 112 ? -18.547 4.391 -0.465 1 98.81 112 GLY A N 1
ATOM 898 C CA . GLY A 1 112 ? -18.562 5 0.856 1 98.81 112 GLY A CA 1
ATOM 899 C C . GLY A 1 112 ? -17.547 6.113 1.013 1 98.81 112 GLY A C 1
ATOM 900 O O . GLY A 1 112 ? -17.844 7.168 1.575 1 98.81 112 GLY A O 1
ATOM 901 N N . TRP A 1 113 ? -16.344 5.895 0.535 1 98.81 113 TRP A N 1
ATOM 902 C CA . TRP A 1 113 ? -15.305 6.914 0.648 1 98.81 113 TRP A CA 1
ATOM 903 C C . TRP A 1 113 ? -15.656 8.148 -0.176 1 98.81 113 TRP A C 1
ATOM 905 O O . TRP A 1 113 ? -15.398 9.281 0.24 1 98.81 113 TRP A O 1
ATOM 915 N N . ILE A 1 114 ? -16.234 7.969 -1.327 1 98.81 114 ILE A N 1
ATOM 916 C CA . ILE A 1 114 ? -16.656 9.094 -2.156 1 98.81 114 ILE A CA 1
ATOM 917 C C . ILE A 1 114 ? -17.719 9.906 -1.424 1 98.81 114 ILE A C 1
ATOM 919 O O . ILE A 1 114 ? -17.625 11.133 -1.338 1 98.81 114 ILE A O 1
ATOM 923 N N . ILE A 1 115 ? -18.672 9.281 -0.873 1 98.69 115 ILE A N 1
ATOM 924 C CA . ILE A 1 115 ? -19.734 9.945 -0.129 1 98.69 115 ILE A CA 1
ATOM 925 C C . ILE A 1 115 ? -19.156 10.633 1.104 1 98.69 115 ILE A C 1
ATOM 927 O O . ILE A 1 115 ? -19.469 11.789 1.379 1 98.69 115 ILE A O 1
ATOM 931 N N . GLY A 1 116 ? -18.328 9.859 1.851 1 98.31 116 GLY A N 1
ATOM 932 C CA . GLY A 1 116 ? -17.703 10.438 3.029 1 98.31 116 GLY A CA 1
ATOM 933 C C . GLY A 1 116 ? -16.891 11.672 2.725 1 98.31 116 GLY A C 1
ATOM 934 O O . GLY A 1 116 ? -16.891 12.633 3.494 1 98.31 116 GLY A O 1
ATOM 935 N N . TRP A 1 117 ? -16.172 11.562 1.628 1 98.19 117 TRP A N 1
ATOM 936 C CA . TRP A 1 117 ? -15.383 12.695 1.168 1 98.19 117 TRP A CA 1
ATOM 937 C C . TRP A 1 117 ? -16.281 13.898 0.866 1 98.19 117 TRP A C 1
ATOM 939 O O . TRP A 1 117 ? -15.984 15.016 1.288 1 98.19 117 TRP A O 1
ATOM 949 N N . TRP A 1 118 ? -17.359 13.68 0.152 1 97.56 118 TRP A N 1
ATOM 950 C CA . TRP A 1 118 ? -18.312 14.742 -0.155 1 97.56 118 TRP A CA 1
ATOM 951 C C . TRP A 1 118 ? -18.875 15.352 1.123 1 97.56 118 TRP A C 1
ATOM 953 O O . TRP A 1 118 ? -18.938 16.578 1.255 1 97.56 118 TRP A O 1
ATOM 963 N N . LEU A 1 119 ? -19.234 14.617 2.088 1 97.31 119 LEU A N 1
ATOM 964 C CA . LEU A 1 119 ? -19.766 15.086 3.359 1 97.31 119 LEU A CA 1
ATOM 965 C C . LEU A 1 119 ? -18.734 15.914 4.117 1 97.31 119 LEU A C 1
ATOM 967 O O . LEU A 1 119 ? -19.062 16.953 4.699 1 97.31 119 LEU A O 1
ATOM 971 N N . GLU A 1 120 ? -17.531 15.398 4.113 1 96.69 120 GLU A N 1
ATOM 972 C CA . GLU A 1 120 ? -16.453 16.109 4.789 1 96.69 120 GLU A CA 1
ATOM 973 C C . GLU A 1 120 ? -16.203 17.469 4.156 1 96.69 120 GLU A C 1
ATOM 975 O O . GLU A 1 120 ? -16.047 18.469 4.863 1 96.69 120 GLU A O 1
ATOM 980 N N . ASN A 1 121 ? -16.172 17.484 2.834 1 95.38 121 ASN A N 1
ATOM 981 C CA . ASN A 1 121 ? -15.977 18.734 2.094 1 95.38 121 ASN A CA 1
ATOM 982 C C . ASN A 1 121 ? -17.109 19.719 2.361 1 95.38 121 ASN A C 1
ATOM 984 O O . ASN A 1 121 ? -16.875 20.922 2.521 1 95.38 121 ASN A O 1
ATOM 988 N N . SER A 1 122 ? -18.297 19.297 2.453 1 94.56 122 SER A N 1
ATOM 989 C CA . SER A 1 122 ? -19.453 20.141 2.705 1 94.56 122 SER A CA 1
ATOM 990 C C . SER A 1 122 ? -19.406 20.734 4.109 1 94.56 122 SER A C 1
ATOM 992 O O . SER A 1 122 ? -19.797 21.891 4.316 1 94.56 122 SER A O 1
ATOM 994 N N . SER A 1 123 ? -18.953 19.984 5.023 1 92.62 123 SER A N 1
ATOM 995 C CA . SER A 1 123 ? -18.875 20.453 6.406 1 92.62 123 SER A CA 1
ATOM 996 C C . SER A 1 123 ? -17.797 21.516 6.582 1 92.62 123 SER A C 1
ATOM 998 O O . SER A 1 123 ? -17.922 22.406 7.418 1 92.62 123 SER A O 1
ATOM 1000 N N . ARG A 1 124 ? -16.781 21.469 5.824 1 91.56 124 ARG A N 1
ATOM 1001 C CA . ARG A 1 124 ? -15.672 22.422 5.926 1 91.56 124 ARG A CA 1
ATOM 1002 C C . ARG A 1 124 ? -16.031 23.75 5.266 1 91.56 124 ARG A C 1
ATOM 1004 O O . ARG A 1 124 ? -15.508 24.797 5.645 1 91.56 124 ARG A O 1
ATOM 1011 N N . LYS A 1 125 ? -16.844 23.734 4.359 1 88.44 125 LYS A N 1
ATOM 1012 C CA . LYS A 1 125 ? -17.281 24.953 3.697 1 88.44 125 LYS A CA 1
ATOM 1013 C C . LYS A 1 125 ? -18.297 25.719 4.562 1 88.44 125 LYS A C 1
ATOM 1015 O O . LYS A 1 125 ? -18.469 26.922 4.395 1 88.44 125 LYS A O 1
ATOM 1020 N N . ARG A 1 126 ? -18.906 25.094 5.402 1 79.38 126 ARG A N 1
ATOM 1021 C CA . ARG A 1 126 ? -19.922 25.719 6.238 1 79.38 126 ARG A CA 1
ATOM 1022 C C . ARG A 1 126 ? -19.281 26.422 7.441 1 79.38 126 ARG A C 1
ATOM 1024 O O . ARG A 1 126 ? -19.938 27.219 8.109 1 79.38 126 ARG A O 1
ATOM 1031 N N . VAL A 1 127 ? -18.156 26.344 7.711 1 70.62 127 VAL A N 1
ATOM 1032 C CA . VAL A 1 127 ? -17.5 27.047 8.805 1 70.62 127 VAL A CA 1
ATOM 1033 C C . VAL A 1 127 ? -16.672 28.219 8.242 1 70.62 127 VAL A C 1
ATOM 1035 O O . VAL A 1 127 ? -16.016 28.078 7.211 1 70.62 127 VAL A O 1
ATOM 1038 N N . MET B 1 1 ? 11.844 18.766 4.656 1 94.31 1 MET B N 1
ATOM 1039 C CA . MET B 1 1 ? 12.469 17.453 4.719 1 94.31 1 MET B CA 1
ATOM 1040 C C . MET B 1 1 ? 13.914 17.516 4.227 1 94.31 1 MET B C 1
ATOM 1042 O O . MET B 1 1 ? 14.211 18.219 3.264 1 94.31 1 MET B O 1
ATOM 1046 N N . ASN B 1 2 ? 14.789 16.844 4.84 1 95.5 2 ASN B N 1
ATOM 1047 C CA . ASN B 1 2 ? 16.188 16.953 4.438 1 95.5 2 ASN B CA 1
ATOM 1048 C C . ASN B 1 2 ? 16.422 16.359 3.051 1 95.5 2 ASN B C 1
ATOM 1050 O O . ASN B 1 2 ? 15.625 15.555 2.576 1 95.5 2 ASN B O 1
ATOM 1054 N N . LYS B 1 3 ? 17.484 16.844 2.369 1 95.44 3 LYS B N 1
ATOM 1055 C CA . LYS B 1 3 ? 17.766 16.484 0.984 1 95.44 3 LYS B CA 1
ATOM 1056 C C . LYS B 1 3 ? 18 14.977 0.842 1 95.44 3 LYS B C 1
ATOM 1058 O O . LYS B 1 3 ? 17.625 14.383 -0.172 1 95.44 3 LYS B O 1
ATOM 1063 N N . PHE B 1 4 ? 18.625 14.328 1.786 1 97.88 4 PHE B N 1
ATOM 1064 C CA . PHE B 1 4 ? 18.922 12.898 1.759 1 97.88 4 PHE B CA 1
ATOM 1065 C C . PHE B 1 4 ? 17.641 12.078 1.666 1 97.88 4 PHE B C 1
ATOM 1067 O O . PHE B 1 4 ? 17.531 11.195 0.818 1 97.88 4 PHE B O 1
ATOM 1074 N N . LEU B 1 5 ? 16.656 12.391 2.467 1 97.81 5 LEU B N 1
ATOM 1075 C CA . LEU B 1 5 ? 15.375 11.711 2.434 1 97.81 5 LEU B CA 1
ATOM 1076 C C . LEU B 1 5 ? 14.656 11.969 1.113 1 97.81 5 LEU B C 1
ATOM 1078 O O . LEU B 1 5 ? 14.023 11.07 0.56 1 97.81 5 LEU B O 1
ATOM 1082 N N . ARG B 1 6 ? 14.789 13.156 0.621 1 96.81 6 ARG B N 1
ATOM 1083 C CA . ARG B 1 6 ? 14.141 13.477 -0.645 1 96.81 6 ARG B CA 1
ATOM 1084 C C . ARG B 1 6 ? 14.672 12.602 -1.772 1 96.81 6 ARG B C 1
ATOM 1086 O O . ARG B 1 6 ? 13.898 12.109 -2.602 1 96.81 6 ARG B O 1
ATOM 1093 N N . VAL B 1 7 ? 15.953 12.43 -1.808 1 97.25 7 VAL B N 1
ATOM 1094 C CA . VAL B 1 7 ? 16.562 11.586 -2.824 1 97.25 7 VAL B CA 1
ATOM 1095 C C . VAL B 1 7 ? 16.078 10.148 -2.668 1 97.25 7 VAL B C 1
ATOM 1097 O O . VAL B 1 7 ? 15.766 9.484 -3.658 1 97.25 7 VAL B O 1
ATOM 1100 N N . LEU B 1 8 ? 15.992 9.648 -1.457 1 98.31 8 LEU B N 1
ATOM 1101 C CA . LEU B 1 8 ? 15.523 8.289 -1.206 1 98.31 8 LEU B CA 1
ATOM 1102 C C . LEU B 1 8 ? 14.07 8.133 -1.642 1 98.31 8 LEU B C 1
ATOM 1104 O O . LEU B 1 8 ? 13.68 7.074 -2.143 1 98.31 8 LEU B O 1
ATOM 1108 N N . PHE B 1 9 ? 13.273 9.156 -1.418 1 98.06 9 PHE B N 1
ATOM 1109 C CA . PHE B 1 9 ? 11.875 9.102 -1.848 1 98.06 9 PHE B CA 1
ATOM 1110 C C . PHE B 1 9 ? 11.781 9.062 -3.367 1 98.06 9 PHE B C 1
ATOM 1112 O O . PHE B 1 9 ? 10.945 8.352 -3.924 1 98.06 9 PHE B O 1
ATOM 1119 N N . ILE B 1 10 ? 12.633 9.773 -4.066 1 97 10 ILE B N 1
ATOM 1120 C CA . ILE B 1 10 ? 12.656 9.727 -5.523 1 97 10 ILE B CA 1
ATOM 1121 C C . ILE B 1 10 ? 13.055 8.32 -5.984 1 97 10 ILE B C 1
ATOM 1123 O O . ILE B 1 10 ? 12.445 7.773 -6.906 1 97 10 ILE B O 1
ATOM 1127 N N . LEU B 1 11 ? 14.016 7.754 -5.348 1 97.62 11 LEU B N 1
ATOM 1128 C CA . LEU B 1 11 ? 14.484 6.418 -5.707 1 97.62 11 LEU B CA 1
ATOM 1129 C C . LEU B 1 11 ? 13.383 5.383 -5.504 1 97.62 11 LEU B C 1
ATOM 1131 O O . LEU B 1 11 ? 13.188 4.508 -6.352 1 97.62 11 LEU B O 1
ATOM 1135 N N . VAL B 1 12 ? 12.695 5.465 -4.383 1 98.19 12 VAL B N 1
ATOM 1136 C CA . VAL B 1 12 ? 11.648 4.477 -4.141 1 98.19 12 VAL B CA 1
ATOM 1137 C C . VAL B 1 12 ? 10.484 4.707 -5.102 1 98.19 12 VAL B C 1
ATOM 1139 O O . VAL B 1 12 ? 9.844 3.754 -5.551 1 98.19 12 VAL B O 1
ATOM 1142 N N . ILE B 1 13 ? 10.195 5.941 -5.496 1 97.81 13 ILE B N 1
ATOM 1143 C CA . ILE B 1 13 ? 9.156 6.23 -6.48 1 97.81 13 ILE B CA 1
ATOM 1144 C C . ILE B 1 13 ? 9.531 5.605 -7.82 1 97.81 13 ILE B C 1
ATOM 1146 O O . ILE B 1 13 ? 8.688 4.992 -8.484 1 97.81 13 ILE B O 1
ATOM 1150 N N . LEU B 1 14 ? 10.773 5.695 -8.172 1 97.38 14 LEU B N 1
ATOM 1151 C CA . LEU B 1 14 ? 11.242 5.07 -9.398 1 97.38 14 LEU B CA 1
ATOM 1152 C C . LEU B 1 14 ? 11.141 3.551 -9.312 1 97.38 14 LEU B C 1
ATOM 1154 O O . LEU B 1 14 ? 10.703 2.898 -10.266 1 97.38 14 LEU B O 1
ATOM 1158 N N . ALA B 1 15 ? 11.547 2.973 -8.219 1 97.5 15 ALA B N 1
ATOM 1159 C CA . ALA B 1 15 ? 11.477 1.527 -8.023 1 97.5 15 ALA B CA 1
ATOM 1160 C C . ALA B 1 15 ? 10.031 1.035 -8.086 1 97.5 15 ALA B C 1
ATOM 1162 O O . ALA B 1 15 ? 9.75 0.008 -8.703 1 97.5 15 ALA B O 1
ATOM 1163 N N . MET B 1 16 ? 9.156 1.759 -7.496 1 97.88 16 MET B N 1
ATOM 1164 C CA . MET B 1 16 ? 7.75 1.373 -7.484 1 97.88 16 MET B CA 1
ATOM 1165 C C . MET B 1 16 ? 7.125 1.548 -8.867 1 97.88 16 MET B C 1
ATOM 1167 O O . MET B 1 16 ? 6.258 0.77 -9.266 1 97.88 16 MET B O 1
ATOM 1171 N N . THR B 1 17 ? 7.574 2.553 -9.602 1 98 17 THR B N 1
ATOM 1172 C CA . THR B 1 17 ? 7.098 2.725 -10.969 1 98 17 THR B CA 1
ATOM 1173 C C . THR B 1 17 ? 7.512 1.541 -11.844 1 98 17 THR B C 1
ATOM 1175 O O . THR B 1 17 ? 6.715 1.04 -12.633 1 98 17 THR B O 1
ATOM 1178 N N . ASP B 1 18 ? 8.703 1.149 -11.648 1 97.19 18 ASP B N 1
ATOM 1179 C CA . ASP B 1 18 ? 9.172 -0.042 -12.352 1 97.19 18 ASP B CA 1
ATOM 1180 C C . ASP B 1 18 ? 8.32 -1.26 -11.992 1 97.19 18 ASP B C 1
ATOM 1182 O O . ASP B 1 18 ? 7.953 -2.047 -12.867 1 97.19 18 ASP B O 1
ATOM 1186 N N . ALA B 1 19 ? 8.078 -1.5 -10.703 1 97.25 19 ALA B N 1
ATOM 1187 C CA . ALA B 1 19 ? 7.242 -2.609 -10.25 1 97.25 19 ALA B CA 1
ATOM 1188 C C . ALA B 1 19 ? 5.848 -2.533 -10.859 1 97.25 19 ALA B C 1
ATOM 1190 O O . ALA B 1 19 ? 5.273 -3.557 -11.242 1 97.25 19 ALA B O 1
ATOM 1191 N N . ILE B 1 20 ? 5.238 -1.332 -10.961 1 98.31 20 ILE B N 1
ATOM 1192 C CA . ILE B 1 20 ? 3.936 -1.139 -11.586 1 98.31 20 ILE B CA 1
ATOM 1193 C C . ILE B 1 20 ? 3.973 -1.642 -13.023 1 98.31 20 ILE B C 1
ATOM 1195 O O . ILE B 1 20 ? 3.121 -2.434 -13.438 1 98.31 20 ILE B O 1
ATOM 1199 N N . ILE B 1 21 ? 4.984 -1.252 -13.742 1 98.12 21 ILE B N 1
ATOM 1200 C CA . ILE B 1 21 ? 5.098 -1.596 -15.156 1 98.12 21 ILE B CA 1
ATOM 1201 C C . ILE B 1 21 ? 5.207 -3.111 -15.312 1 98.12 21 ILE B C 1
ATOM 1203 O O . ILE B 1 21 ? 4.445 -3.721 -16.062 1 98.12 21 ILE B O 1
ATOM 1207 N N . PHE B 1 22 ? 6.023 -3.75 -14.57 1 97.62 22 PHE B N 1
ATOM 1208 C CA . PHE B 1 22 ? 6.273 -5.176 -14.75 1 97.62 22 PHE B CA 1
ATOM 1209 C C . PHE B 1 22 ? 5.113 -6 -14.203 1 97.62 22 PHE B C 1
ATOM 1211 O O . PHE B 1 22 ? 4.758 -7.035 -14.773 1 97.62 22 PHE B O 1
ATOM 1218 N N . GLN B 1 23 ? 4.547 -5.574 -13.125 1 98.12 23 GLN B N 1
ATOM 1219 C CA . GLN B 1 23 ? 3.473 -6.352 -12.516 1 98.12 23 GLN B CA 1
ATOM 1220 C C . GLN B 1 23 ? 2.182 -6.23 -13.32 1 98.12 23 GLN B C 1
ATOM 1222 O O . GLN B 1 23 ? 1.43 -7.199 -13.445 1 98.12 23 GLN B O 1
ATOM 1227 N N . LEU B 1 24 ? 1.906 -5.086 -13.883 1 97.81 24 LEU B N 1
ATOM 1228 C CA . LEU B 1 24 ? 0.624 -4.859 -14.547 1 97.81 24 LEU B CA 1
ATOM 1229 C C . LEU B 1 24 ? 0.709 -5.195 -16.031 1 97.81 24 LEU B C 1
ATOM 1231 O O . LEU B 1 24 ? -0.245 -5.723 -16.609 1 97.81 24 LEU B O 1
ATOM 1235 N N . PHE B 1 25 ? 1.854 -4.965 -16.656 1 97.88 25 PHE B N 1
ATOM 1236 C CA . PHE B 1 25 ? 1.892 -5.031 -18.109 1 97.88 25 PHE B CA 1
ATOM 1237 C C . PHE B 1 25 ? 2.785 -6.176 -18.578 1 97.88 25 PHE B C 1
ATOM 1239 O O . PHE B 1 25 ? 2.678 -6.629 -19.719 1 97.88 25 PHE B O 1
ATOM 1246 N N . PHE B 1 26 ? 3.688 -6.656 -17.797 1 97.81 26 PHE B N 1
ATOM 1247 C CA . PHE B 1 26 ? 4.566 -7.758 -18.156 1 97.81 26 PHE B CA 1
ATOM 1248 C C . PHE B 1 26 ? 4.617 -8.805 -17.062 1 97.81 26 PHE B C 1
ATOM 1250 O O . PHE B 1 26 ? 5.699 -9.203 -16.625 1 97.81 26 PHE B O 1
ATOM 1257 N N . PRO B 1 27 ? 3.463 -9.25 -16.609 1 96.75 27 PRO B N 1
ATOM 1258 C CA . PRO B 1 27 ? 3.449 -10.156 -15.461 1 96.75 27 PRO B CA 1
ATOM 1259 C C . PRO B 1 27 ? 4.117 -11.5 -15.766 1 96.75 27 PRO B C 1
ATOM 1261 O O . PRO B 1 27 ? 4.75 -12.086 -14.891 1 96.75 27 PRO B O 1
ATOM 1264 N N . THR B 1 28 ? 4.008 -12.016 -16.969 1 97.44 28 THR B N 1
ATOM 1265 C CA . THR B 1 28 ? 4.633 -13.281 -17.328 1 97.44 28 THR B CA 1
ATOM 1266 C C . THR B 1 28 ? 6.152 -13.18 -17.25 1 97.44 28 THR B C 1
ATOM 1268 O O . THR B 1 28 ? 6.812 -14.078 -16.719 1 97.44 28 THR B O 1
ATOM 1271 N N . TYR B 1 29 ? 6.676 -12.117 -17.766 1 96.12 29 TYR B N 1
ATOM 1272 C CA . TYR B 1 29 ? 8.117 -11.883 -17.672 1 96.12 29 TYR B CA 1
ATOM 1273 C C . TYR B 1 29 ? 8.555 -11.82 -16.219 1 96.12 29 TYR B C 1
ATOM 1275 O O . TYR B 1 29 ? 9.508 -12.5 -15.82 1 96.12 29 TYR B O 1
ATOM 1283 N N . MET B 1 30 ? 7.867 -11.086 -15.406 1 95.31 30 MET B N 1
ATOM 1284 C CA . MET B 1 30 ? 8.219 -10.891 -14 1 95.31 30 MET B CA 1
ATOM 1285 C C . MET B 1 30 ? 8.094 -12.195 -13.219 1 95.31 30 MET B C 1
ATOM 1287 O O . MET B 1 30 ? 9 -12.57 -12.469 1 95.31 30 MET B O 1
ATOM 1291 N N . GLY B 1 31 ? 7.016 -12.859 -13.422 1 95.75 31 GLY B N 1
ATOM 1292 C CA . GLY B 1 31 ? 6.77 -14.102 -12.703 1 95.75 31 GLY B CA 1
ATOM 1293 C C . GLY B 1 31 ? 7.754 -15.195 -13.062 1 95.75 31 GLY B C 1
ATOM 1294 O O . GLY B 1 31 ? 8.18 -15.961 -12.195 1 95.75 31 GLY B O 1
ATOM 1295 N N . SER B 1 32 ? 8.141 -15.258 -14.312 1 95.44 32 SER B N 1
ATOM 1296 C CA . SER B 1 32 ? 9.031 -16.312 -14.773 1 95.44 32 SER B CA 1
ATOM 1297 C C . SER B 1 32 ? 10.461 -16.094 -14.289 1 95.44 32 SER B C 1
ATOM 1299 O O . SER B 1 32 ? 11.258 -17.031 -14.227 1 95.44 32 SER B O 1
ATOM 1301 N N . HIS B 1 33 ? 10.727 -14.891 -13.875 1 93.5 33 HIS B N 1
ATOM 1302 C CA . HIS B 1 33 ? 12.086 -14.562 -13.469 1 93.5 33 HIS B CA 1
ATOM 1303 C C . HIS B 1 33 ? 12.172 -14.312 -11.969 1 93.5 33 HIS B C 1
ATOM 1305 O O . HIS B 1 33 ? 13.172 -13.789 -11.477 1 93.5 33 HIS B O 1
ATOM 1311 N N . SER B 1 34 ? 11.133 -14.664 -11.406 1 92.5 34 SER B N 1
ATOM 1312 C CA . SER B 1 34 ? 11.125 -14.594 -9.945 1 92.5 34 SER B CA 1
ATOM 1313 C C . SER B 1 34 ? 10.945 -15.977 -9.328 1 92.5 34 SER B C 1
ATOM 1315 O O . SER B 1 34 ? 10.586 -16.922 -10.016 1 92.5 34 SER B O 1
ATOM 1317 N N . GLY B 1 35 ? 11.336 -16.109 -8.125 1 93.56 35 GLY B N 1
ATOM 1318 C CA . GLY B 1 35 ? 11.133 -17.375 -7.434 1 93.56 35 GLY B CA 1
ATOM 1319 C C . GLY B 1 35 ? 9.68 -17.609 -7.039 1 93.56 35 GLY B C 1
ATOM 1320 O O . GLY B 1 35 ? 9.344 -18.656 -6.484 1 93.56 35 GLY B O 1
ATOM 1321 N N . TYR B 1 36 ? 8.742 -16.672 -7.406 1 95.81 36 TYR B N 1
ATOM 1322 C CA . TYR B 1 36 ? 7.355 -16.734 -6.965 1 95.81 36 TYR B CA 1
ATOM 1323 C C . TYR B 1 36 ? 6.477 -17.391 -8.031 1 95.81 36 TYR B C 1
ATOM 1325 O O . TYR B 1 36 ? 5.324 -17.734 -7.758 1 95.81 36 TYR B O 1
ATOM 1333 N N . GLY B 1 37 ? 6.949 -17.5 -9.273 1 95.44 37 GLY B N 1
ATOM 1334 C CA . GLY B 1 37 ? 6.156 -18.031 -10.375 1 95.44 37 GLY B CA 1
ATOM 1335 C C . GLY B 1 37 ? 5.152 -17.016 -10.914 1 95.44 37 GLY B C 1
ATOM 1336 O O . GLY B 1 37 ? 5.168 -15.852 -10.531 1 95.44 37 GLY B O 1
ATOM 1337 N N . ILE B 1 38 ? 4.336 -17.484 -11.914 1 96.75 38 ILE B N 1
ATOM 1338 C CA . ILE B 1 38 ? 3.381 -16.609 -12.586 1 96.75 38 ILE B CA 1
ATOM 1339 C C . ILE B 1 38 ? 2.018 -16.719 -11.906 1 96.75 38 ILE B C 1
ATOM 1341 O O . ILE B 1 38 ? 1.469 -17.812 -11.773 1 96.75 38 ILE B O 1
ATOM 1345 N N . SER B 1 39 ? 1.501 -15.664 -11.43 1 97.38 39 SER B N 1
ATOM 1346 C CA . SER B 1 39 ? 0.148 -15.523 -10.906 1 97.38 39 SER B CA 1
ATOM 1347 C C . SER B 1 39 ? -0.409 -14.125 -11.172 1 97.38 39 SER B C 1
ATOM 1349 O O . SER B 1 39 ? -0.361 -13.25 -10.305 1 97.38 39 SER B O 1
ATOM 1351 N N . VAL B 1 40 ? -1.037 -13.977 -12.242 1 96.75 40 VAL B N 1
ATOM 1352 C CA . VAL B 1 40 ? -1.362 -12.672 -12.812 1 96.75 40 VAL B CA 1
ATOM 1353 C C . VAL B 1 40 ? -2.293 -11.914 -11.867 1 96.75 40 VAL B C 1
ATOM 1355 O O . VAL B 1 40 ? -2.15 -10.703 -11.688 1 96.75 40 VAL B O 1
ATOM 1358 N N . GLY B 1 41 ? -3.205 -12.617 -11.258 1 97.44 41 GLY B N 1
ATOM 1359 C CA . GLY B 1 41 ? -4.113 -11.969 -10.32 1 97.44 41 GLY B CA 1
ATOM 1360 C C . GLY B 1 41 ? -3.406 -11.328 -9.141 1 97.44 41 GLY B C 1
ATOM 1361 O O . GLY B 1 41 ? -3.654 -10.164 -8.828 1 97.44 41 GLY B O 1
ATOM 1362 N N . TRP B 1 42 ? -2.531 -12.055 -8.469 1 98.25 42 TRP B N 1
ATOM 1363 C CA . TRP B 1 42 ? -1.762 -11.523 -7.352 1 98.25 42 TRP B CA 1
ATOM 1364 C C . TRP B 1 42 ? -0.837 -10.398 -7.809 1 98.25 42 TRP B C 1
ATOM 1366 O O . TRP B 1 42 ? -0.709 -9.375 -7.133 1 98.25 42 TRP B O 1
ATOM 1376 N N . GLN B 1 43 ? -0.223 -10.586 -8.945 1 98.56 43 GLN B N 1
ATOM 1377 C CA . GLN B 1 43 ? 0.708 -9.602 -9.492 1 98.56 43 GLN B CA 1
ATOM 1378 C C . GLN B 1 43 ? -0.002 -8.289 -9.812 1 98.56 43 GLN B C 1
ATOM 1380 O O . GLN B 1 43 ? 0.531 -7.211 -9.555 1 98.56 43 GLN B O 1
ATOM 1385 N N . ARG B 1 44 ? -1.161 -8.375 -10.305 1 98.25 44 ARG B N 1
ATOM 1386 C CA . ARG B 1 44 ? -1.943 -7.172 -10.555 1 98.25 44 ARG B CA 1
ATOM 1387 C C . ARG B 1 44 ? -2.246 -6.43 -9.258 1 98.25 44 ARG B C 1
ATOM 1389 O O . ARG B 1 44 ? -2.174 -5.203 -9.211 1 98.25 44 ARG B O 1
ATOM 1396 N N . GLU B 1 45 ? -2.57 -7.117 -8.227 1 98.12 45 GLU B N 1
ATOM 1397 C CA . GLU B 1 45 ? -2.824 -6.488 -6.934 1 98.12 45 GLU B CA 1
ATOM 1398 C C . GLU B 1 45 ? -1.588 -5.754 -6.422 1 98.12 45 GLU B C 1
ATOM 1400 O O . GLU B 1 45 ? -1.689 -4.645 -5.895 1 98.12 45 GLU B O 1
ATOM 1405 N N . ILE B 1 46 ? -0.479 -6.383 -6.609 1 98.44 46 ILE B N 1
ATOM 1406 C CA . ILE B 1 46 ? 0.771 -5.762 -6.188 1 98.44 46 ILE B CA 1
ATOM 1407 C C . ILE B 1 46 ? 1.005 -4.48 -6.984 1 98.44 46 ILE B C 1
ATOM 1409 O O . ILE B 1 46 ? 1.409 -3.459 -6.422 1 98.44 46 ILE B O 1
ATOM 1413 N N . GLY B 1 47 ? 0.748 -4.562 -8.281 1 98.31 47 GLY B N 1
ATOM 1414 C CA . GLY B 1 47 ? 0.829 -3.359 -9.094 1 98.31 47 GLY B CA 1
ATOM 1415 C C . GLY B 1 47 ? -0.096 -2.256 -8.617 1 98.31 47 GLY B C 1
ATOM 1416 O O . GLY B 1 47 ? 0.3 -1.09 -8.555 1 98.31 47 GLY B O 1
ATOM 1417 N N . ILE B 1 48 ? -1.259 -2.604 -8.266 1 98.12 48 ILE B N 1
ATOM 1418 C CA . ILE B 1 48 ? -2.248 -1.644 -7.789 1 98.12 48 ILE B CA 1
ATOM 1419 C C . ILE B 1 48 ? -1.799 -1.056 -6.457 1 98.12 48 ILE B C 1
ATOM 1421 O O . ILE B 1 48 ? -1.913 0.152 -6.23 1 98.12 48 ILE B O 1
ATOM 1425 N N . TRP B 1 49 ? -1.278 -1.866 -5.578 1 98.06 49 TRP B N 1
ATOM 1426 C CA . TRP B 1 49 ? -0.738 -1.384 -4.309 1 98.06 49 TRP B CA 1
ATOM 1427 C C . TRP B 1 49 ? 0.369 -0.361 -4.547 1 98.06 49 TRP B C 1
ATOM 1429 O O . TRP B 1 49 ? 0.432 0.663 -3.859 1 98.06 49 TRP B O 1
ATOM 1439 N N . ASN B 1 50 ? 1.229 -0.672 -5.523 1 98.38 50 ASN B N 1
ATOM 1440 C CA . ASN B 1 50 ? 2.283 0.281 -5.852 1 98.38 50 ASN B CA 1
ATOM 1441 C C . ASN B 1 50 ? 1.709 1.605 -6.344 1 98.38 50 ASN B C 1
ATOM 1443 O O . ASN B 1 50 ? 2.199 2.676 -5.98 1 98.38 50 ASN B O 1
ATOM 1447 N N . VAL B 1 51 ? 0.694 1.588 -7.109 1 97.81 51 VAL B N 1
ATOM 1448 C CA . VAL B 1 51 ? 0.06 2.809 -7.598 1 97.81 51 VAL B CA 1
ATOM 1449 C C . VAL B 1 51 ? -0.501 3.604 -6.422 1 97.81 51 VAL B C 1
ATOM 1451 O O . VAL B 1 51 ? -0.296 4.816 -6.328 1 97.81 51 VAL B O 1
ATOM 1454 N N . THR B 1 52 ? -1.16 2.918 -5.531 1 97.69 52 THR B N 1
ATOM 1455 C CA . THR B 1 52 ? -1.829 3.592 -4.426 1 97.69 52 THR B CA 1
ATOM 1456 C C . THR B 1 52 ? -0.81 4.203 -3.469 1 97.69 52 THR B C 1
ATOM 1458 O O . THR B 1 52 ? -0.998 5.32 -2.982 1 97.69 52 THR B O 1
ATOM 1461 N N . VAL B 1 53 ? 0.265 3.508 -3.236 1 97.44 53 VAL B N 1
ATOM 1462 C CA . VAL B 1 53 ? 1.281 3.988 -2.307 1 97.44 53 VAL B CA 1
ATOM 1463 C C . VAL B 1 53 ? 2.016 5.184 -2.912 1 97.44 53 VAL B C 1
ATOM 1465 O O . VAL B 1 53 ? 2.424 6.098 -2.191 1 97.44 53 VAL B O 1
ATOM 1468 N N . LEU B 1 54 ? 2.09 5.242 -4.23 1 97.88 54 LEU B N 1
ATOM 1469 C CA . LEU B 1 54 ? 2.715 6.383 -4.887 1 97.88 54 LEU B CA 1
ATOM 1470 C C . LEU B 1 54 ? 1.981 7.676 -4.547 1 97.88 54 LEU B C 1
ATOM 1472 O O . LEU B 1 54 ? 2.604 8.734 -4.422 1 97.88 54 LEU B O 1
ATOM 1476 N N . VAL B 1 55 ? 0.684 7.633 -4.41 1 97.56 55 VAL B N 1
ATOM 1477 C CA . VAL B 1 55 ? -0.104 8.812 -4.07 1 97.56 55 VAL B CA 1
ATOM 1478 C C . VAL B 1 55 ? 0.362 9.383 -2.73 1 97.56 55 VAL B C 1
ATOM 1480 O O . VAL B 1 55 ? 0.547 10.594 -2.592 1 97.56 55 VAL B O 1
ATOM 1483 N N . ILE B 1 56 ? 0.647 8.5 -1.817 1 97.56 56 ILE B N 1
ATOM 1484 C CA . ILE B 1 56 ? 1.05 8.906 -0.476 1 97.56 56 ILE B CA 1
ATOM 1485 C C . ILE B 1 56 ? 2.475 9.461 -0.511 1 97.56 56 ILE B C 1
ATOM 1487 O O . ILE B 1 56 ? 2.773 10.469 0.127 1 97.56 56 ILE B O 1
ATOM 1491 N N . LEU B 1 57 ? 3.305 8.789 -1.269 1 97.5 57 LEU B N 1
ATOM 1492 C CA . LEU B 1 57 ? 4.695 9.227 -1.344 1 97.5 57 LEU B CA 1
ATOM 1493 C C . LEU B 1 57 ? 4.805 10.594 -2 1 97.5 57 LEU B C 1
ATOM 1495 O O . LEU B 1 57 ? 5.59 11.438 -1.562 1 97.5 57 LEU B O 1
ATOM 1499 N N . ILE B 1 58 ? 4.039 10.797 -3.014 1 96.56 58 ILE B N 1
ATOM 1500 C CA . ILE B 1 58 ? 4.027 12.094 -3.678 1 96.56 58 ILE B CA 1
ATOM 1501 C C . ILE B 1 58 ? 3.49 13.156 -2.721 1 96.56 58 ILE B C 1
ATOM 1503 O O . ILE B 1 58 ? 4.039 14.258 -2.637 1 96.56 58 ILE B O 1
ATOM 1507 N N . THR B 1 59 ? 2.51 12.82 -1.972 1 95.94 59 THR B N 1
ATOM 1508 C CA . THR B 1 59 ? 1.874 13.75 -1.038 1 95.94 59 THR B CA 1
ATOM 1509 C C . THR B 1 59 ? 2.867 14.211 0.023 1 95.94 59 THR B C 1
ATOM 1511 O O . THR B 1 59 ? 2.955 15.406 0.317 1 95.94 59 THR B O 1
ATOM 1514 N N . VAL B 1 60 ? 3.631 13.281 0.596 1 94.88 60 VAL B N 1
ATOM 1515 C CA . VAL B 1 60 ? 4.562 13.617 1.668 1 94.88 60 VAL B CA 1
ATOM 1516 C C . VAL B 1 60 ? 5.691 14.484 1.119 1 94.88 60 VAL B C 1
ATOM 1518 O O . VAL B 1 60 ? 6.285 15.273 1.854 1 94.88 60 VAL B O 1
ATOM 1521 N N . ASN B 1 61 ? 5.93 14.383 -0.187 1 93.75 61 ASN B N 1
ATOM 1522 C CA . ASN B 1 61 ? 6.953 15.203 -0.83 1 93.75 61 ASN B CA 1
ATOM 1523 C C . ASN B 1 61 ? 6.426 16.609 -1.15 1 93.75 61 ASN B C 1
ATOM 1525 O O . ASN B 1 61 ? 7.207 17.547 -1.293 1 93.75 61 ASN B O 1
ATOM 1529 N N . LEU B 1 62 ? 5.156 16.766 -1.271 1 94.19 62 LEU B N 1
ATOM 1530 C CA . LEU B 1 62 ? 4.543 18.031 -1.635 1 94.19 62 LEU B CA 1
ATOM 1531 C C . LEU B 1 62 ? 4.324 18.906 -0.403 1 94.19 62 LEU B C 1
ATOM 1533 O O . LEU B 1 62 ? 4.52 20.125 -0.457 1 94.19 62 LEU B O 1
ATOM 1537 N N . LYS B 1 63 ? 3.922 18.359 0.698 1 94.88 63 LYS B N 1
ATOM 1538 C CA . LYS B 1 63 ? 3.666 19.094 1.934 1 94.88 63 LYS B CA 1
ATOM 1539 C C . LYS B 1 63 ? 4.375 18.438 3.117 1 94.88 63 LYS B C 1
ATOM 1541 O O . LYS B 1 63 ? 4.031 17.328 3.516 1 94.88 63 LYS B O 1
ATOM 1546 N N . TYR B 1 64 ? 5.211 19.203 3.631 1 94.31 64 TYR B N 1
ATOM 1547 C CA . TYR B 1 64 ? 5.969 18.719 4.777 1 94.31 64 TYR B CA 1
ATOM 1548 C C . TYR B 1 64 ? 5.117 18.734 6.043 1 94.31 64 TYR B C 1
ATOM 1550 O O . TYR B 1 64 ? 4.504 19.766 6.367 1 94.31 64 TYR B O 1
ATOM 1558 N N . ASP B 1 65 ? 5.074 17.609 6.723 1 95.94 65 ASP B N 1
ATOM 1559 C CA . ASP B 1 65 ? 4.543 17.422 8.07 1 95.94 65 ASP B CA 1
ATOM 1560 C C . ASP B 1 65 ? 5.305 16.344 8.828 1 95.94 65 ASP B C 1
ATOM 1562 O O . ASP B 1 65 ? 5.332 15.188 8.406 1 95.94 65 ASP B O 1
ATOM 1566 N N . TRP B 1 66 ? 5.832 16.766 9.953 1 95.31 66 TRP B N 1
ATOM 1567 C CA . TRP B 1 66 ? 6.734 15.859 10.672 1 95.31 66 TRP B CA 1
ATOM 1568 C C . TRP B 1 66 ? 5.992 14.625 11.164 1 95.31 66 TRP B C 1
ATOM 1570 O O . TRP B 1 66 ? 6.523 13.508 11.109 1 95.31 66 TRP B O 1
ATOM 1580 N N . PHE B 1 67 ? 4.82 14.742 11.688 1 96.75 67 PHE B N 1
ATOM 1581 C CA . PHE B 1 67 ? 4.016 13.633 12.188 1 96.75 67 PHE B CA 1
ATOM 1582 C C . PHE B 1 67 ? 3.73 12.625 11.078 1 96.75 67 PHE B C 1
ATOM 1584 O O . PHE B 1 67 ? 3.916 11.422 11.258 1 96.75 67 PHE B O 1
ATOM 1591 N N . TYR B 1 68 ? 3.312 13.055 9.922 1 97.06 68 TYR B N 1
ATOM 1592 C CA . TYR B 1 68 ? 2.957 12.195 8.797 1 97.06 68 TYR B CA 1
ATOM 1593 C C . TYR B 1 68 ? 4.203 11.625 8.125 1 97.06 68 TYR B C 1
ATOM 1595 O O . TYR B 1 68 ? 4.199 10.484 7.656 1 97.06 68 TYR B O 1
ATOM 1603 N N . LEU B 1 69 ? 5.262 12.469 8.086 1 97.62 69 LEU B N 1
ATOM 1604 C CA . LEU B 1 69 ? 6.52 11.953 7.547 1 97.62 69 LEU B CA 1
ATOM 1605 C C . LEU B 1 69 ? 7.012 10.758 8.352 1 97.62 69 LEU B C 1
ATOM 1607 O O . LEU B 1 69 ? 7.441 9.758 7.777 1 97.62 69 LEU B O 1
ATOM 1611 N N . ARG B 1 70 ? 6.934 10.836 9.625 1 97.81 70 ARG B N 1
ATOM 1612 C CA . ARG B 1 70 ? 7.367 9.727 10.477 1 97.81 70 ARG B CA 1
ATOM 1613 C C . ARG B 1 70 ? 6.523 8.484 10.219 1 97.81 70 ARG B C 1
ATOM 1615 O O . ARG B 1 70 ? 7.047 7.363 10.219 1 97.81 70 ARG B O 1
ATOM 1622 N N . ALA B 1 71 ? 5.273 8.672 10.047 1 98.06 71 ALA B N 1
ATOM 1623 C CA . ALA B 1 71 ? 4.387 7.551 9.766 1 98.06 71 ALA B CA 1
ATOM 1624 C C . ALA B 1 71 ? 4.738 6.891 8.43 1 98.06 71 ALA B C 1
ATOM 1626 O O . ALA B 1 71 ? 4.762 5.664 8.328 1 98.06 71 ALA B O 1
ATOM 1627 N N . VAL B 1 72 ? 4.98 7.711 7.422 1 98.38 72 VAL B N 1
ATOM 1628 C CA . VAL B 1 72 ? 5.34 7.188 6.105 1 98.38 72 VAL B CA 1
ATOM 1629 C C . VAL B 1 72 ? 6.68 6.461 6.188 1 98.38 72 VAL B C 1
ATOM 1631 O O . VAL B 1 72 ? 6.84 5.379 5.621 1 98.38 72 VAL B O 1
ATOM 1634 N N . LEU B 1 73 ? 7.633 7.062 6.941 1 98.69 73 LEU B N 1
ATOM 1635 C CA . LEU B 1 73 ? 8.93 6.418 7.113 1 98.69 73 LEU B CA 1
ATOM 1636 C C . LEU B 1 73 ? 8.789 5.094 7.855 1 98.69 73 LEU B C 1
ATOM 1638 O O . LEU B 1 73 ? 9.422 4.102 7.488 1 98.69 73 LEU B O 1
ATOM 1642 N N . MET B 1 74 ? 8 5.051 8.867 1 98.69 74 MET B N 1
ATOM 1643 C CA . MET B 1 74 ? 7.75 3.809 9.586 1 98.69 74 MET B CA 1
ATOM 1644 C C . MET B 1 74 ? 7.148 2.756 8.664 1 98.69 74 MET B C 1
ATOM 1646 O O . MET B 1 74 ? 7.578 1.6 8.672 1 98.69 74 MET B O 1
ATOM 1650 N N . ALA B 1 75 ? 6.156 3.135 7.914 1 98.62 75 ALA B N 1
ATOM 1651 C CA . ALA B 1 75 ? 5.52 2.227 6.961 1 98.62 75 ALA B CA 1
ATOM 1652 C C . ALA B 1 75 ? 6.535 1.695 5.949 1 98.62 75 ALA B C 1
ATOM 1654 O O . ALA B 1 75 ? 6.57 0.495 5.668 1 98.62 75 ALA B O 1
ATOM 1655 N N . LEU B 1 76 ? 7.359 2.578 5.422 1 98.69 76 LEU B N 1
ATOM 1656 C CA . LEU B 1 76 ? 8.352 2.195 4.422 1 98.69 76 LEU B CA 1
ATOM 1657 C C . LEU B 1 76 ? 9.391 1.251 5.023 1 98.69 76 LEU B C 1
ATOM 1659 O O . LEU B 1 76 ? 9.805 0.288 4.375 1 98.69 76 LEU B O 1
ATOM 1663 N N . ILE B 1 77 ? 9.82 1.517 6.223 1 98.88 77 ILE B N 1
ATOM 1664 C CA . ILE B 1 77 ? 10.82 0.685 6.879 1 98.88 77 ILE B CA 1
ATOM 1665 C C . ILE B 1 77 ? 10.242 -0.701 7.152 1 98.88 77 ILE B C 1
ATOM 1667 O O . ILE B 1 77 ? 10.883 -1.717 6.863 1 98.88 77 ILE B O 1
ATOM 1671 N N . ILE B 1 78 ? 9.023 -0.782 7.68 1 98.69 78 ILE B N 1
ATOM 1672 C CA . ILE B 1 78 ? 8.359 -2.059 7.918 1 98.69 78 ILE B CA 1
ATOM 1673 C C . ILE B 1 78 ? 8.172 -2.799 6.594 1 98.69 78 ILE B C 1
ATOM 1675 O O . ILE B 1 78 ? 8.5 -3.982 6.488 1 98.69 78 ILE B O 1
ATOM 1679 N N . GLY B 1 79 ? 7.695 -2.102 5.605 1 98.44 79 GLY B N 1
ATOM 1680 C CA . GLY B 1 79 ? 7.5 -2.695 4.293 1 98.44 79 GLY B CA 1
ATOM 1681 C C . GLY B 1 79 ? 8.789 -3.174 3.658 1 98.44 79 GLY B C 1
ATOM 1682 O O . GLY B 1 79 ? 8.859 -4.289 3.137 1 98.44 79 GLY B O 1
ATOM 1683 N N . GLY B 1 80 ? 9.82 -2.318 3.666 1 98.69 80 GLY B N 1
ATOM 1684 C CA . GLY B 1 80 ? 11.109 -2.684 3.102 1 98.69 80 GLY B CA 1
ATOM 1685 C C . GLY B 1 80 ? 11.734 -3.887 3.779 1 98.69 80 GLY B C 1
ATOM 1686 O O . GLY B 1 80 ? 12.336 -4.73 3.115 1 98.69 80 GLY B O 1
ATOM 1687 N N . LEU B 1 81 ? 11.641 -3.967 5.102 1 98.75 81 LEU B N 1
ATOM 1688 C CA . LEU B 1 81 ? 12.141 -5.133 5.824 1 98.75 81 LEU B CA 1
ATOM 1689 C C . LEU B 1 81 ? 11.367 -6.387 5.434 1 98.75 81 LEU B C 1
ATOM 1691 O O . LEU B 1 81 ? 11.961 -7.445 5.211 1 98.75 81 LEU B O 1
ATOM 1695 N N . GLY B 1 82 ? 10.062 -6.242 5.391 1 98.56 82 GLY B N 1
ATOM 1696 C CA . GLY B 1 82 ? 9.234 -7.383 5.039 1 98.56 82 GLY B CA 1
ATOM 1697 C C . GLY B 1 82 ? 9.469 -7.875 3.623 1 98.56 82 GLY B C 1
ATOM 1698 O O . GLY B 1 82 ? 9.711 -9.062 3.402 1 98.56 82 GLY B O 1
ATOM 1699 N N . ILE B 1 83 ? 9.406 -6.988 2.631 1 98.44 83 ILE B N 1
ATOM 1700 C CA . ILE B 1 83 ? 9.547 -7.344 1.223 1 98.44 83 ILE B CA 1
ATOM 1701 C C . ILE B 1 83 ? 10.969 -7.812 0.95 1 98.44 83 ILE B C 1
ATOM 1703 O O . ILE B 1 83 ? 11.18 -8.797 0.239 1 98.44 83 ILE B O 1
ATOM 1707 N N . GLY B 1 84 ? 11.938 -7.09 1.501 1 98.56 84 GLY B N 1
ATOM 1708 C CA . GLY B 1 84 ? 13.32 -7.527 1.363 1 98.56 84 GLY B CA 1
ATOM 1709 C C . GLY B 1 84 ? 13.555 -8.938 1.878 1 98.56 84 GLY B C 1
ATOM 1710 O O . GLY B 1 84 ? 14.227 -9.734 1.226 1 98.56 84 GLY B O 1
ATOM 1711 N N . THR B 1 85 ? 13.047 -9.242 3.053 1 98.62 85 THR B N 1
ATOM 1712 C CA . THR B 1 85 ? 13.203 -10.57 3.641 1 98.62 85 THR B CA 1
ATOM 1713 C C . THR B 1 85 ? 12.492 -11.625 2.793 1 98.62 85 THR B C 1
ATOM 1715 O O . THR B 1 85 ? 13.016 -12.727 2.607 1 98.62 85 THR B O 1
ATOM 1718 N N . ASN B 1 86 ? 11.352 -11.305 2.311 1 98.38 86 ASN B N 1
ATOM 1719 C CA . ASN B 1 86 ? 10.633 -12.203 1.414 1 98.38 86 ASN B CA 1
ATOM 1720 C C . ASN B 1 86 ? 11.453 -12.531 0.17 1 98.38 86 ASN B C 1
ATOM 1722 O O . ASN B 1 86 ? 11.539 -13.695 -0.231 1 98.38 86 ASN B O 1
ATOM 1726 N N . HIS B 1 87 ? 12.023 -11.531 -0.442 1 98.12 87 HIS B N 1
ATOM 1727 C CA . HIS B 1 87 ? 12.898 -11.711 -1.596 1 98.12 87 HIS B CA 1
ATOM 1728 C C . HIS B 1 87 ? 14.133 -12.523 -1.23 1 98.12 87 HIS B C 1
ATOM 1730 O O . HIS B 1 87 ? 14.555 -13.391 -2 1 98.12 87 HIS B O 1
ATOM 1736 N N . PHE B 1 88 ? 14.656 -12.219 -0.081 1 98.31 88 PHE B N 1
ATOM 1737 C CA . PHE B 1 88 ? 15.859 -12.906 0.361 1 98.31 88 PHE B CA 1
ATOM 1738 C C . PHE B 1 88 ? 15.602 -14.398 0.546 1 98.31 88 PHE B C 1
ATOM 1740 O O . PHE B 1 88 ? 16.375 -15.227 0.06 1 98.31 88 PHE B O 1
ATOM 1747 N N . LEU B 1 89 ? 14.531 -14.734 1.222 1 97.44 89 LEU B N 1
ATOM 1748 C CA . LEU B 1 89 ? 14.172 -16.125 1.44 1 97.44 89 LEU B CA 1
ATOM 1749 C C . LEU B 1 89 ? 13.922 -16.844 0.115 1 97.44 89 LEU B C 1
ATOM 1751 O O . LEU B 1 89 ? 14.32 -18 -0.058 1 97.44 89 LEU B O 1
ATOM 1755 N N . SER B 1 90 ? 13.305 -16.156 -0.808 1 97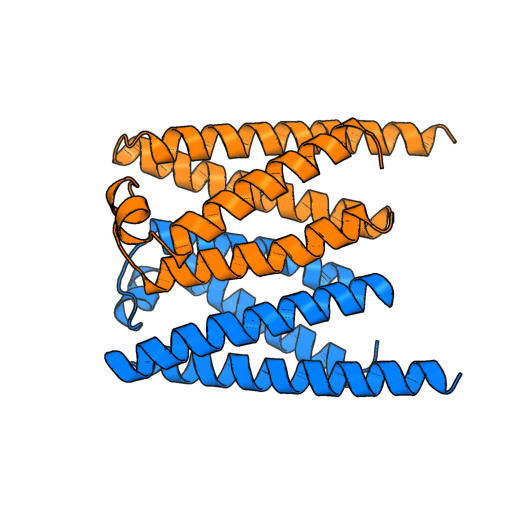.12 90 SER B N 1
ATOM 1756 C CA . SER B 1 90 ? 13.055 -16.719 -2.125 1 97.12 90 SER B CA 1
ATOM 1757 C C . SER B 1 90 ? 14.352 -16.938 -2.889 1 97.12 90 SER B C 1
ATOM 1759 O O . SER B 1 90 ? 14.508 -17.938 -3.596 1 97.12 90 SER B O 1
ATOM 1761 N N . TYR B 1 91 ? 15.242 -16 -2.762 1 96.75 91 TYR B N 1
ATOM 1762 C CA . TYR B 1 91 ? 16.531 -16.172 -3.4 1 96.75 91 TYR B CA 1
ATOM 1763 C C . TYR B 1 91 ? 17.266 -17.391 -2.859 1 96.75 91 TYR B C 1
ATOM 1765 O O . TYR B 1 91 ? 17.875 -18.156 -3.619 1 96.75 91 TYR B O 1
ATOM 1773 N N . LEU B 1 92 ? 17.266 -17.609 -1.543 1 97.12 92 LEU B N 1
ATOM 1774 C CA . LEU B 1 92 ? 17.922 -18.75 -0.926 1 97.12 92 LEU B CA 1
ATOM 1775 C C . LEU B 1 92 ? 17.344 -20.062 -1.456 1 97.12 92 LEU B C 1
ATOM 1777 O O . LEU B 1 92 ? 18.062 -21.047 -1.619 1 97.12 92 LEU B O 1
ATOM 1781 N N . GLN B 1 93 ? 16.094 -20.016 -1.773 1 95.62 93 GLN B N 1
ATOM 1782 C CA . GLN B 1 93 ? 15.398 -21.234 -2.172 1 95.62 93 GLN B CA 1
ATOM 1783 C C . GLN B 1 93 ? 15.523 -21.469 -3.674 1 95.62 93 GLN B C 1
ATOM 1785 O O . GLN B 1 93 ? 15.734 -22.609 -4.109 1 95.62 93 GLN B O 1
ATOM 1790 N N . TYR B 1 94 ? 15.516 -20.453 -4.492 1 94.88 94 TYR B N 1
ATOM 1791 C CA . TYR B 1 94 ? 15.375 -20.641 -5.93 1 94.88 94 TYR B CA 1
ATOM 1792 C C . TYR B 1 94 ? 16.562 -20.047 -6.68 1 94.88 94 TYR B C 1
ATOM 1794 O O . TYR B 1 94 ? 16.734 -20.281 -7.875 1 94.88 94 TYR B O 1
ATOM 1802 N N . ARG B 1 95 ? 17.281 -19.141 -6.023 1 95.19 95 ARG B N 1
ATOM 1803 C CA . ARG B 1 95 ? 18.531 -18.578 -6.523 1 95.19 95 ARG B CA 1
ATOM 1804 C C . ARG B 1 95 ? 18.281 -17.75 -7.781 1 95.19 95 ARG B C 1
ATOM 1806 O O . ARG B 1 95 ? 19.109 -17.734 -8.695 1 95.19 95 ARG B O 1
ATOM 1813 N N . HIS B 1 96 ? 17.141 -17.078 -7.891 1 94.75 96 HIS B N 1
ATOM 1814 C CA . HIS B 1 96 ? 16.875 -16.156 -8.984 1 94.75 96 HIS B CA 1
ATOM 1815 C C . HIS B 1 96 ? 17.484 -14.781 -8.703 1 94.75 96 HIS B C 1
ATOM 1817 O O . HIS B 1 96 ? 17.359 -14.258 -7.598 1 94.75 96 HIS B O 1
ATOM 1823 N N . SER B 1 97 ? 18.031 -14.156 -9.711 1 92.69 97 SER B N 1
ATOM 1824 C CA . SER B 1 97 ? 18.734 -12.883 -9.57 1 92.69 97 SER B CA 1
ATOM 1825 C C . SER B 1 97 ? 17.766 -11.75 -9.234 1 92.69 97 SER B C 1
ATOM 1827 O O . SER B 1 97 ? 18.109 -10.828 -8.492 1 92.69 97 SER B O 1
ATOM 1829 N N . VAL B 1 98 ? 16.609 -11.828 -9.75 1 92.88 98 VAL B N 1
ATOM 1830 C CA . VAL B 1 98 ? 15.602 -10.797 -9.492 1 92.88 98 VAL B CA 1
ATOM 1831 C C . VAL B 1 98 ? 15.32 -10.711 -7.996 1 92.88 98 VAL B C 1
ATOM 1833 O O . VAL B 1 98 ? 15.188 -9.617 -7.445 1 92.88 98 VAL B O 1
ATOM 1836 N N . ASN B 1 99 ? 15.242 -11.789 -7.285 1 96.94 99 ASN B N 1
ATOM 1837 C CA . ASN B 1 99 ? 15.016 -11.812 -5.844 1 96.94 99 ASN B CA 1
ATOM 1838 C C . ASN B 1 99 ? 16.234 -11.305 -5.074 1 96.94 99 ASN B C 1
ATOM 1840 O O . ASN B 1 99 ? 16.078 -10.633 -4.047 1 96.94 99 ASN B O 1
ATOM 1844 N N . ALA B 1 100 ? 17.375 -11.602 -5.57 1 96.88 100 ALA B N 1
ATOM 1845 C CA . ALA B 1 100 ? 18.578 -11.086 -4.922 1 96.88 100 ALA B CA 1
ATOM 1846 C C . ALA B 1 100 ? 18.641 -9.562 -5.012 1 96.88 100 ALA B C 1
ATOM 1848 O O . ALA B 1 100 ? 18.906 -8.891 -4.012 1 96.88 100 ALA B O 1
ATOM 1849 N N . ILE B 1 101 ? 18.406 -9.023 -6.176 1 96 101 ILE B N 1
ATOM 1850 C CA . ILE B 1 101 ? 18.422 -7.586 -6.418 1 96 101 ILE B CA 1
ATOM 1851 C C . ILE B 1 101 ? 17.312 -6.918 -5.594 1 96 101 ILE B C 1
ATOM 1853 O O . ILE B 1 101 ? 17.531 -5.871 -4.984 1 96 101 ILE B O 1
ATOM 1857 N N . GLY B 1 102 ? 16.125 -7.566 -5.609 1 96.75 102 GLY B N 1
ATOM 1858 C CA . GLY B 1 102 ? 15.023 -7.039 -4.816 1 96.75 102 GLY B CA 1
ATOM 1859 C C . GLY B 1 102 ? 15.336 -6.969 -3.334 1 96.75 102 GLY B C 1
ATOM 1860 O O . GLY B 1 102 ? 15.016 -5.977 -2.674 1 96.75 102 GLY B O 1
ATOM 1861 N N . ALA B 1 103 ? 15.969 -7.996 -2.816 1 98.25 103 ALA B N 1
ATOM 1862 C CA . ALA B 1 103 ? 16.359 -8.008 -1.407 1 98.25 103 ALA B CA 1
ATOM 1863 C C . ALA B 1 103 ? 17.359 -6.898 -1.102 1 98.25 103 ALA B C 1
ATOM 1865 O O . ALA B 1 103 ? 17.156 -6.125 -0.16 1 98.25 103 ALA B O 1
ATOM 1866 N N . LEU B 1 104 ? 18.375 -6.758 -1.882 1 98.19 104 LEU B N 1
ATOM 1867 C CA . LEU B 1 104 ? 19.422 -5.766 -1.677 1 98.19 104 LEU B CA 1
ATOM 1868 C C . LEU B 1 104 ? 18.859 -4.352 -1.74 1 98.19 104 LEU B C 1
ATOM 1870 O O . LEU B 1 104 ? 19.156 -3.52 -0.879 1 98.19 104 LEU B O 1
ATOM 1874 N N . GLU B 1 105 ? 18.078 -4.078 -2.736 1 98.06 105 GLU B N 1
ATOM 1875 C CA . GLU B 1 105 ? 17.469 -2.76 -2.91 1 98.06 105 GLU B CA 1
ATOM 1876 C C . GLU B 1 105 ? 16.625 -2.375 -1.696 1 98.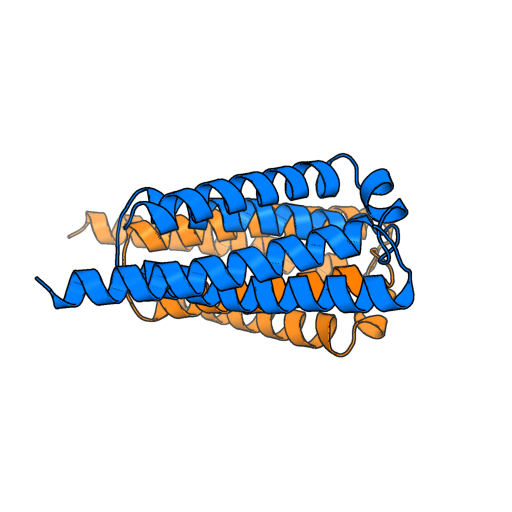06 105 GLU B C 1
ATOM 1878 O O . GLU B 1 105 ? 16.734 -1.258 -1.187 1 98.06 105 GLU B O 1
ATOM 1883 N N . ASN B 1 106 ? 15.82 -3.307 -1.232 1 98.62 106 ASN B N 1
ATOM 1884 C CA . ASN B 1 106 ? 14.953 -3.008 -0.101 1 98.62 106 ASN B CA 1
ATOM 1885 C C . ASN B 1 106 ? 15.75 -2.771 1.176 1 98.62 106 ASN B C 1
ATOM 1887 O O . ASN B 1 106 ? 15.492 -1.819 1.912 1 98.62 106 ASN B O 1
ATOM 1891 N N . TYR B 1 107 ? 16.734 -3.582 1.442 1 98.75 107 TYR B N 1
ATOM 1892 C CA . TYR B 1 107 ? 17.531 -3.418 2.656 1 98.75 107 TYR B CA 1
ATOM 1893 C C . TYR B 1 107 ? 18.328 -2.121 2.617 1 98.75 107 TYR B C 1
ATOM 1895 O O . TYR B 1 107 ? 18.484 -1.443 3.637 1 98.75 107 TYR B O 1
ATOM 1903 N N . LEU B 1 108 ? 18.828 -1.77 1.471 1 98.69 108 LEU B N 1
ATOM 1904 C CA . LEU B 1 108 ? 19.562 -0.52 1.333 1 98.69 108 LEU B CA 1
ATOM 1905 C C . LEU B 1 108 ? 18.656 0.68 1.564 1 98.69 108 LEU B C 1
ATOM 1907 O O . LEU B 1 108 ? 19.047 1.639 2.238 1 98.69 108 LEU B O 1
ATOM 1911 N N . LEU B 1 109 ? 17.516 0.617 1.005 1 98.81 109 LEU B N 1
ATOM 1912 C CA . LEU B 1 109 ? 16.562 1.702 1.204 1 98.81 109 LEU B CA 1
ATOM 1913 C C . LEU B 1 109 ? 16.156 1.814 2.672 1 98.81 109 LEU B C 1
ATOM 1915 O O . LEU B 1 109 ? 16.078 2.918 3.217 1 98.81 109 LEU B O 1
ATOM 1919 N N . VAL B 1 110 ? 15.938 0.701 3.318 1 98.88 110 VAL B N 1
ATOM 1920 C CA . VAL B 1 110 ? 15.602 0.699 4.738 1 98.88 110 VAL B CA 1
ATOM 1921 C C . VAL B 1 110 ? 16.719 1.382 5.535 1 98.88 110 VAL B C 1
ATOM 1923 O O . VAL B 1 110 ? 16.438 2.258 6.359 1 98.88 110 VAL B O 1
ATOM 1926 N N . LEU B 1 111 ? 17.906 1.009 5.289 1 98.88 111 LEU B N 1
ATOM 1927 C CA . LEU B 1 111 ? 19.047 1.643 5.957 1 98.88 111 LEU B CA 1
ATOM 1928 C C . LEU B 1 111 ? 19.062 3.143 5.68 1 98.88 111 LEU B C 1
ATOM 1930 O O . LEU B 1 111 ? 19.297 3.941 6.59 1 98.88 111 LEU B O 1
ATOM 1934 N N . GLY B 1 112 ? 18.859 3.502 4.453 1 98.81 112 GLY B N 1
ATOM 1935 C CA . GLY B 1 112 ? 18.797 4.91 4.09 1 98.81 112 GLY B CA 1
ATOM 1936 C C . GLY B 1 112 ? 17.703 5.668 4.824 1 98.81 112 GLY B C 1
ATOM 1937 O O . GLY B 1 112 ? 17.922 6.785 5.293 1 98.81 112 GLY B O 1
ATOM 1938 N N . TRP B 1 113 ? 16.531 5.094 4.922 1 98.81 113 TRP B N 1
ATOM 1939 C CA . TRP B 1 113 ? 15.43 5.762 5.609 1 98.81 113 TRP B CA 1
ATOM 1940 C C . TRP B 1 113 ? 15.727 5.918 7.094 1 98.81 113 TRP B C 1
ATOM 1942 O O . TRP B 1 113 ? 15.383 6.934 7.703 1 98.81 113 TRP B O 1
ATOM 1952 N N . ILE B 1 114 ? 16.344 4.945 7.695 1 98.81 114 ILE B N 1
ATOM 1953 C CA . ILE B 1 114 ? 16.719 5.031 9.102 1 98.81 114 ILE B CA 1
ATOM 1954 C C . ILE B 1 114 ? 17.703 6.176 9.305 1 98.81 114 ILE B C 1
ATOM 1956 O O . ILE B 1 114 ? 17.531 7.008 10.195 1 98.81 114 ILE B O 1
ATOM 1960 N N . ILE B 1 115 ? 18.672 6.273 8.508 1 98.69 115 ILE B N 1
ATOM 1961 C CA . ILE B 1 115 ? 19.672 7.332 8.586 1 98.69 115 ILE B CA 1
ATOM 1962 C C . ILE B 1 115 ? 19.016 8.68 8.32 1 98.69 115 ILE B C 1
ATOM 1964 O O . ILE B 1 115 ? 19.25 9.648 9.055 1 98.69 115 ILE B O 1
ATOM 1968 N N . GLY B 1 116 ? 18.234 8.727 7.223 1 98.31 116 GLY B N 1
ATOM 1969 C CA . GLY B 1 116 ? 17.547 9.961 6.906 1 98.31 116 GLY B CA 1
ATOM 1970 C C . GLY B 1 116 ? 16.641 10.453 8.031 1 98.31 116 GLY B C 1
ATOM 1971 O O . GLY B 1 116 ? 16.562 11.656 8.289 1 98.31 116 GLY B O 1
ATOM 1972 N N . TRP B 1 117 ? 15.969 9.492 8.602 1 98.19 117 TRP B N 1
ATOM 1973 C CA . TRP B 1 117 ? 15.117 9.805 9.75 1 98.19 117 TRP B CA 1
ATOM 1974 C C . TRP B 1 117 ? 15.938 10.375 10.898 1 98.19 117 TRP B C 1
ATOM 1976 O O . TRP B 1 117 ? 15.562 11.391 11.492 1 98.19 117 TRP B O 1
ATOM 1986 N N . TRP B 1 118 ? 17.047 9.758 11.219 1 97.62 118 TRP B N 1
ATOM 1987 C CA . TRP B 1 118 ? 17.938 10.25 12.266 1 97.62 118 TRP B CA 1
ATOM 1988 C C . TRP B 1 118 ? 18.422 11.656 11.945 1 97.62 118 TRP B C 1
ATOM 1990 O O . TRP B 1 118 ? 18.406 12.531 12.812 1 97.62 118 TRP B O 1
ATOM 2000 N N . LEU B 1 119 ? 18.812 11.961 10.781 1 97.38 119 LEU B N 1
ATOM 2001 C CA . LEU B 1 119 ? 19.281 13.273 10.359 1 97.38 119 LEU B CA 1
ATOM 2002 C C . LEU B 1 119 ? 18.172 14.312 10.484 1 97.38 119 LEU B C 1
ATOM 2004 O O . LEU B 1 119 ? 18.406 15.438 10.93 1 97.38 119 LEU B O 1
ATOM 2008 N N . GLU B 1 120 ? 17.016 13.914 10.039 1 96.75 120 GLU B N 1
ATOM 2009 C CA . GLU B 1 120 ? 15.867 14.812 10.125 1 96.75 120 GLU B CA 1
ATOM 2010 C C . GLU B 1 120 ? 15.547 15.164 11.578 1 96.75 120 GLU B C 1
ATOM 2012 O O . GLU B 1 120 ? 15.289 16.328 11.898 1 96.75 120 GLU B O 1
ATOM 2017 N N . ASN B 1 121 ? 15.562 14.141 12.43 1 95.44 121 ASN B N 1
ATOM 2018 C CA . ASN B 1 121 ? 15.312 14.336 13.859 1 95.44 121 ASN B CA 1
ATOM 2019 C C . ASN B 1 121 ? 16.359 15.242 14.492 1 95.44 121 ASN B C 1
ATOM 2021 O O . ASN B 1 121 ? 16.047 16.094 15.312 1 95.44 121 ASN B O 1
ATOM 2025 N N . SER B 1 122 ? 17.547 15.117 14.148 1 94.75 122 SER B N 1
ATOM 2026 C CA . SER B 1 122 ? 18.656 15.914 14.68 1 94.75 122 SER B CA 1
ATOM 2027 C C . SER B 1 122 ? 18.531 17.375 14.25 1 94.75 122 SER B C 1
ATOM 2029 O O . SER B 1 122 ? 18.828 18.281 15.031 1 94.75 122 SER B O 1
ATOM 2031 N N . SER B 1 123 ? 18.094 17.594 13.094 1 92.81 123 SER B N 1
ATOM 2032 C CA . SER B 1 123 ? 17.938 18.953 12.578 1 92.81 123 SER B CA 1
ATOM 2033 C C . SER B 1 123 ? 16.797 19.688 13.266 1 92.81 123 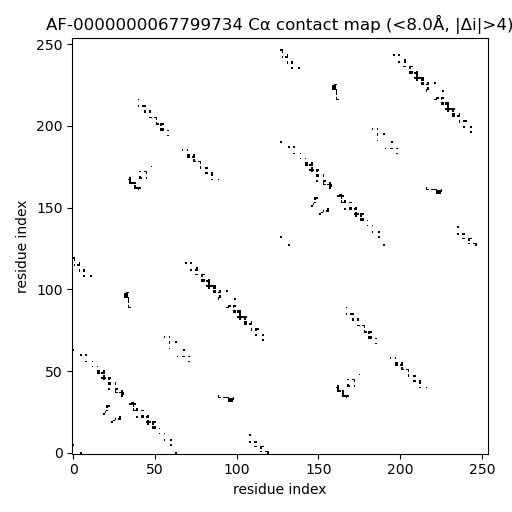SER B C 1
ATOM 2035 O O . SER B 1 123 ? 16.859 20.906 13.453 1 92.81 123 SER B O 1
ATOM 2037 N N . ARG B 1 124 ? 15.812 19.016 13.656 1 91.56 124 ARG B N 1
ATOM 2038 C CA . ARG B 1 124 ? 14.648 19.609 14.305 1 91.56 124 ARG B CA 1
ATOM 2039 C C . ARG B 1 124 ? 14.945 19.953 15.758 1 91.56 124 ARG B C 1
AT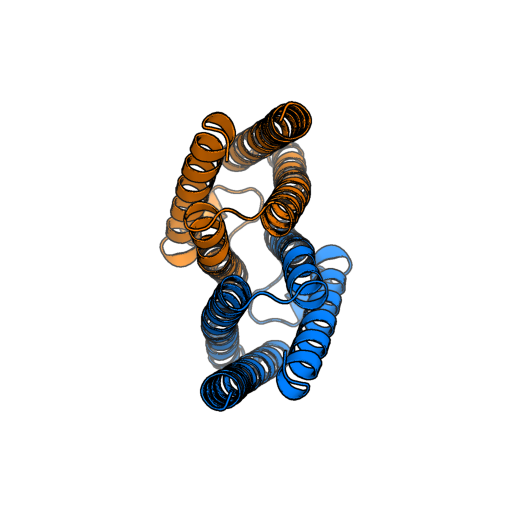OM 2041 O O . ARG B 1 124 ? 14.344 20.875 16.328 1 91.56 124 ARG B O 1
ATOM 2048 N N . LYS B 1 125 ? 15.789 19.281 16.328 1 87.75 125 LYS B N 1
ATOM 2049 C CA . LYS B 1 125 ? 16.172 19.562 17.719 1 87.75 125 LYS B CA 1
ATOM 2050 C C . LYS B 1 125 ? 17.094 20.781 17.797 1 87.75 125 LYS B C 1
ATOM 2052 O O . LYS B 1 125 ? 17.188 21.422 18.828 1 87.75 125 LYS B O 1
ATOM 2057 N N . ARG B 1 126 ? 17.688 21.125 16.797 1 81.12 126 ARG B N 1
ATOM 2058 C CA . ARG B 1 126 ? 18.625 22.219 16.781 1 81.12 126 ARG B CA 1
ATOM 2059 C C . ARG B 1 126 ? 17.922 23.547 16.547 1 81.12 126 ARG B C 1
ATOM 2061 O O . ARG B 1 126 ? 18.5 24.625 16.75 1 81.12 126 ARG B O 1
ATOM 2068 N N . VAL B 1 127 ? 16.766 23.625 16.266 1 70.94 127 VAL B N 1
ATOM 2069 C CA . VAL B 1 127 ? 16.031 24.875 16.109 1 70.94 127 VAL B CA 1
ATOM 2070 C C . VAL B 1 127 ? 15.164 25.125 17.344 1 70.94 127 VAL B C 1
ATOM 2072 O O . VAL B 1 127 ? 14.555 24.188 17.875 1 70.94 127 VAL B O 1
#

Foldseek 3Di:
DDPLVVVLLVVVLVVLVVLLCCLQPVQQVVQVQFLNHGDNVVSNVSSVVSVVLSVLSVVCVVDPDPVSLVVNLVVLLVVLVVQLVVLVVSCVVPVGVVSVVSNVVSVVSNVSSVVVNVVVVVVVVVD/DDPLVVVLLVVVLVVLVVLLCCLQPVQQVVQVLFLNHGDNVVSNVSSVVSVVVSVLSVVCVVDPDPVSLVVNLVVLLVVLVVQLVVLVVSCVVPVGVVSVVSNVSSVVSNVSSVVVNVVVVVVVVVD

Radius of gyration: 18.46 Å; Cα c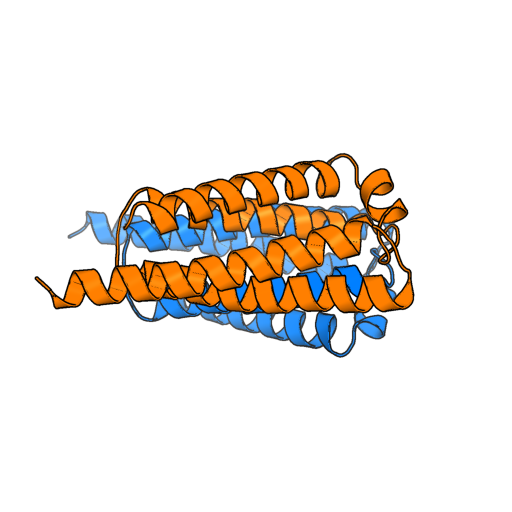ontacts (8 Å, |Δi|>4): 318; chains: 2; bounding box: 40×49×36 Å

Organism: Streptococcus thermophilus (strain ATCC BAA-250 / LMG 18311) (NCBI:txid264199)

Sequence (254 aa):
MNKFLRVLFILVILAMTDAIIFQLFFPTYMGSHSGYGISVGWQREIGIWNVTVLVILITVNLKYDWFYLRAVLMALIIGGLGIGTNHFLSYLQYRHSVNAIGALENYLLVLGWIIGWWLENSSRKRVMNKFLRVLFILVILAMTDAIIFQLFFPTYMGSHSGYGISVGWQREIGIWNVTVLVILITVNLKYDWFYLRAVLMALIIGGLGIGTNHFLSYLQYRHSVNAIGALENYLLVLGWIIGWWLENSSRKRV

Solvent-accessible surface area (backbone atoms only — not comparable to full-atom values): 12566 Å² total; per-residue (Å²): 127,54,68,68,45,51,53,50,51,52,51,51,50,52,53,37,50,52,46,26,48,34,26,63,73,35,34,61,64,49,14,71,48,33,66,45,43,72,35,62,57,54,33,34,47,50,17,36,51,39,57,25,49,47,45,51,55,51,46,55,72,72,48,82,46,73,73,61,47,50,39,53,49,50,22,48,38,54,31,22,51,47,48,13,48,54,21,41,54,35,18,77,73,61,65,28,64,53,19,46,52,47,16,51,54,23,48,50,48,31,53,48,49,54,52,33,49,52,53,46,55,54,58,56,69,72,102,126,53,69,67,45,51,53,51,50,53,50,50,52,52,53,38,50,52,46,27,48,33,26,61,74,34,32,64,64,48,14,68,48,32,66,46,44,72,37,62,57,54,34,36,46,52,17,36,51,38,56,26,50,46,45,48,55,53,46,52,71,73,50,82,45,72,74,59,48,50,39,52,49,50,20,48,38,54,31,21,52,46,47,13,49,53,24,40,56,35,18,75,73,59,66,29,65,54,20,45,53,47,16,52,54,23,49,52,48,32,53,47,51,53,51,32,49,52,53,45,54,55,56,58,68,73,103

pLDDT: mean 96.73, std 3.28, range [70.62, 98.88]